Protein AF-A0AAT9HIN6-F1 (afdb_monomer_lite)

Structure (mmCIF, N/CA/C/O backbone):
data_AF-A0AAT9HIN6-F1
#
_entry.id   AF-A0AAT9HIN6-F1
#
loop_
_atom_site.group_PDB
_atom_site.id
_atom_site.type_symbol
_atom_site.label_atom_id
_atom_site.label_alt_id
_atom_site.label_comp_id
_atom_site.label_asym_id
_atom_site.label_entity_id
_atom_site.label_seq_id
_atom_site.pdbx_PDB_ins_code
_atom_site.Cartn_x
_atom_site.Cartn_y
_atom_site.Cartn_z
_atom_site.occupancy
_atom_site.B_iso_or_equiv
_atom_site.auth_seq_id
_atom_site.auth_comp_id
_atom_site.auth_asym_id
_atom_site.auth_atom_id
_atom_site.pdbx_PDB_model_num
ATOM 1 N N . MET A 1 1 ? -0.647 14.290 14.609 1.00 39.94 1 MET A N 1
ATOM 2 C CA . MET A 1 1 ? -0.179 14.393 13.209 1.00 39.94 1 MET A CA 1
ATOM 3 C C . MET A 1 1 ? 1.264 14.891 13.120 1.00 39.94 1 MET A C 1
ATOM 5 O O . MET A 1 1 ? 2.097 14.108 12.691 1.00 39.94 1 MET A O 1
ATOM 9 N N . ALA A 1 2 ? 1.621 16.067 13.658 1.00 39.78 2 ALA A N 1
ATOM 10 C CA . ALA A 1 2 ? 2.977 16.646 13.535 1.00 39.78 2 ALA A CA 1
ATOM 11 C C . ALA A 1 2 ? 4.168 15.772 14.018 1.00 39.78 2 ALA A C 1
ATOM 13 O O . ALA A 1 2 ? 5.278 15.882 13.498 1.00 39.78 2 ALA A O 1
ATOM 14 N N . ALA A 1 3 ? 3.972 14.874 14.994 1.00 54.50 3 ALA A N 1
ATOM 15 C CA . ALA A 1 3 ? 5.036 13.994 15.502 1.00 54.50 3 ALA A CA 1
ATOM 16 C C . ALA A 1 3 ? 5.429 12.856 14.531 1.00 54.50 3 ALA A C 1
ATOM 18 O O . ALA A 1 3 ? 6.519 12.297 14.633 1.00 54.50 3 ALA A O 1
ATOM 19 N N . GLN A 1 4 ? 4.544 12.489 13.600 1.00 58.56 4 GLN A N 1
ATOM 20 C CA . GLN A 1 4 ? 4.755 11.367 12.681 1.00 58.56 4 GLN A CA 1
ATOM 21 C C . GLN A 1 4 ? 5.474 11.819 11.412 1.00 58.56 4 GLN A C 1
ATOM 23 O O . GLN A 1 4 ? 6.484 11.229 11.037 1.00 58.56 4 GLN A O 1
ATOM 28 N N . GLU A 1 5 ? 5.026 12.938 10.845 1.00 58.66 5 GLU A N 1
ATOM 29 C CA . GLU A 1 5 ? 5.680 13.621 9.724 1.00 58.66 5 GLU A CA 1
ATOM 30 C C . GLU A 1 5 ? 7.125 13.996 10.086 1.00 58.66 5 GLU A C 1
ATOM 32 O O . GLU A 1 5 ? 8.065 13.693 9.351 1.00 58.66 5 GLU A O 1
ATOM 37 N N . SER A 1 6 ? 7.341 14.547 11.286 1.00 54.19 6 SER A N 1
ATOM 38 C CA . SER A 1 6 ? 8.688 14.848 11.790 1.00 54.19 6 SER A CA 1
ATOM 39 C C . SER A 1 6 ? 9.556 13.597 11.971 1.00 54.19 6 SER A C 1
ATOM 41 O O . SER A 1 6 ? 10.747 13.632 11.657 1.00 54.19 6 SER A O 1
ATOM 43 N N . ARG A 1 7 ? 8.991 12.460 12.404 1.00 61.25 7 ARG A N 1
ATOM 44 C CA . ARG A 1 7 ? 9.734 11.189 12.481 1.00 61.25 7 ARG A CA 1
ATOM 45 C C . ARG A 1 7 ? 10.119 10.674 11.095 1.00 61.25 7 ARG A C 1
ATOM 47 O O . ARG A 1 7 ? 11.231 10.167 10.938 1.00 61.25 7 ARG A O 1
ATOM 54 N N . TRP A 1 8 ? 9.252 10.829 10.098 1.00 64.94 8 TRP A N 1
ATOM 55 C CA . TRP A 1 8 ? 9.515 10.416 8.719 1.00 64.94 8 TRP A CA 1
ATOM 56 C C . TRP A 1 8 ? 10.699 11.177 8.107 1.00 64.94 8 TRP A C 1
ATOM 58 O O . TRP A 1 8 ? 11.627 10.546 7.593 1.00 64.94 8 TRP A O 1
ATOM 68 N N . PHE A 1 9 ? 10.754 12.504 8.285 1.00 61.59 9 PHE A N 1
ATOM 69 C CA . PHE A 1 9 ? 11.900 13.321 7.860 1.00 61.59 9 PHE A CA 1
ATOM 70 C C . PHE A 1 9 ? 13.203 12.957 8.585 1.00 61.59 9 PHE A C 1
ATOM 72 O O . PHE A 1 9 ? 14.288 13.049 8.009 1.00 61.59 9 PHE A O 1
ATOM 79 N N . LEU A 1 10 ? 13.125 12.532 9.850 1.00 56.47 10 LEU A N 1
ATOM 80 C CA . LEU A 1 10 ? 14.297 12.219 10.673 1.00 56.47 10 LEU A CA 1
ATOM 81 C C . LEU A 1 10 ? 14.855 10.805 10.458 1.00 56.47 10 LEU A C 1
ATOM 83 O O . LEU A 1 10 ? 16.069 10.615 10.552 1.00 56.47 10 LEU A O 1
ATOM 87 N N . THR A 1 11 ? 14.002 9.825 10.164 1.00 56.09 11 THR A N 1
ATOM 88 C CA . THR A 1 11 ? 14.374 8.395 10.154 1.00 56.09 11 THR A CA 1
ATOM 89 C C . THR A 1 11 ? 14.545 7.805 8.761 1.00 56.09 11 THR A C 1
ATOM 91 O O . THR A 1 11 ? 15.092 6.712 8.624 1.00 56.09 11 THR A O 1
ATOM 94 N N . THR A 1 12 ? 14.121 8.514 7.714 1.00 60.28 12 THR A N 1
ATOM 95 C CA . THR A 1 12 ? 14.190 7.972 6.360 1.00 60.28 12 THR A CA 1
ATOM 96 C C . THR A 1 12 ? 15.557 8.208 5.726 1.00 60.28 12 THR A C 1
ATOM 98 O O . THR A 1 12 ? 15.880 9.309 5.289 1.00 60.28 12 THR A O 1
ATOM 101 N N . THR A 1 13 ? 16.352 7.139 5.647 1.00 57.59 13 THR A N 1
ATOM 102 C CA . THR A 1 13 ? 17.674 7.089 4.993 1.00 57.59 13 THR A CA 1
ATOM 103 C C . THR A 1 13 ? 17.632 7.507 3.523 1.00 57.59 13 THR A C 1
ATOM 105 O O . THR A 1 13 ? 18.603 8.049 3.012 1.00 57.59 13 THR A O 1
ATOM 108 N N . PHE A 1 14 ? 16.489 7.357 2.849 1.00 55.75 14 PHE A N 1
ATOM 109 C CA . PHE A 1 14 ? 16.299 7.814 1.470 1.00 55.75 14 PHE A CA 1
ATOM 110 C C . PHE A 1 14 ? 16.545 9.328 1.310 1.00 55.75 14 PHE A C 1
ATOM 112 O O . PHE A 1 14 ? 17.182 9.755 0.349 1.00 55.75 14 PHE A O 1
ATOM 119 N N . LEU A 1 15 ? 16.150 10.136 2.301 1.00 57.75 15 LEU A N 1
ATOM 120 C CA . LEU A 1 15 ? 16.365 11.587 2.290 1.00 57.75 15 LEU A CA 1
ATOM 121 C C . LEU A 1 15 ? 17.838 11.978 2.492 1.00 57.75 15 LEU A C 1
ATOM 123 O O . LEU A 1 15 ? 18.213 13.103 2.181 1.00 57.75 15 LEU A O 1
ATOM 127 N N . GLN A 1 16 ? 18.695 11.063 2.967 1.00 57.44 16 GLN A N 1
ATOM 128 C CA . GLN A 1 16 ? 20.139 11.315 3.050 1.00 57.44 16 GLN A CA 1
ATOM 129 C C . GLN A 1 16 ? 20.785 11.389 1.664 1.00 57.44 16 GLN A C 1
ATOM 131 O O . GLN A 1 16 ? 21.785 12.077 1.516 1.00 57.44 16 GLN A O 1
ATOM 136 N N . SER A 1 17 ? 20.206 10.735 0.650 1.00 54.12 17 SER A N 1
ATOM 137 C CA . SER A 1 17 ? 20.715 10.812 -0.726 1.00 54.12 17 SER A CA 1
ATOM 138 C C . SER A 1 17 ? 20.446 12.162 -1.405 1.00 54.12 17 SER A C 1
ATOM 140 O O . SER A 1 17 ? 21.157 12.521 -2.336 1.00 54.12 17 SER A O 1
ATOM 142 N N . ALA A 1 18 ? 19.473 12.931 -0.902 1.00 53.81 18 ALA A N 1
ATOM 143 C CA . ALA A 1 18 ? 19.213 14.312 -1.316 1.00 53.81 18 ALA A CA 1
ATOM 144 C C . ALA A 1 18 ? 20.017 15.346 -0.510 1.00 53.81 18 ALA A C 1
ATOM 146 O O . ALA A 1 18 ? 20.126 16.501 -0.916 1.00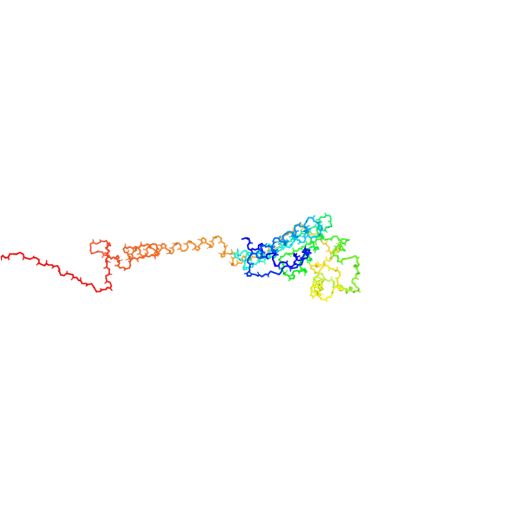 53.81 18 ALA A O 1
ATOM 147 N N . ALA A 1 19 ? 20.578 14.949 0.638 1.00 52.88 19 ALA A N 1
ATOM 148 C CA . ALA A 1 19 ? 21.291 15.853 1.527 1.00 52.88 19 ALA A CA 1
ATOM 149 C C . ALA A 1 19 ? 22.664 16.208 0.938 1.00 52.88 19 ALA A C 1
ATOM 151 O O . ALA A 1 19 ? 23.612 15.426 0.997 1.00 52.88 19 ALA A O 1
ATOM 152 N N . ARG A 1 20 ? 22.785 17.420 0.389 1.00 54.72 20 ARG A N 1
ATOM 153 C CA . ARG A 1 20 ? 24.045 17.957 -0.161 1.00 54.72 20 ARG A CA 1
ATOM 154 C C . ARG A 1 20 ? 25.051 18.372 0.912 1.00 54.72 20 ARG A C 1
ATOM 156 O O . ARG A 1 20 ? 26.210 18.623 0.596 1.00 54.72 20 ARG A O 1
ATOM 163 N N . ARG A 1 21 ? 24.626 18.485 2.176 1.00 48.88 21 ARG A N 1
ATOM 164 C CA . ARG A 1 21 ? 25.479 18.886 3.307 1.00 48.88 21 ARG A CA 1
ATOM 165 C C . ARG A 1 21 ? 25.539 17.789 4.367 1.00 48.88 21 ARG A C 1
ATOM 167 O O . ARG A 1 21 ? 24.533 17.157 4.674 1.00 48.88 21 ARG A O 1
ATOM 174 N N . GLN A 1 22 ? 26.744 17.596 4.913 1.00 46.66 22 GLN A N 1
ATOM 175 C CA . GLN A 1 22 ? 27.127 16.579 5.900 1.00 46.66 22 GLN A CA 1
ATOM 176 C C . GLN A 1 22 ? 26.020 16.255 6.919 1.00 46.66 22 GLN A C 1
ATOM 178 O O . GLN A 1 22 ? 25.416 17.144 7.524 1.00 46.66 22 GLN A O 1
ATOM 183 N N . SER A 1 23 ? 25.825 14.957 7.160 1.00 43.38 23 SER A N 1
ATOM 18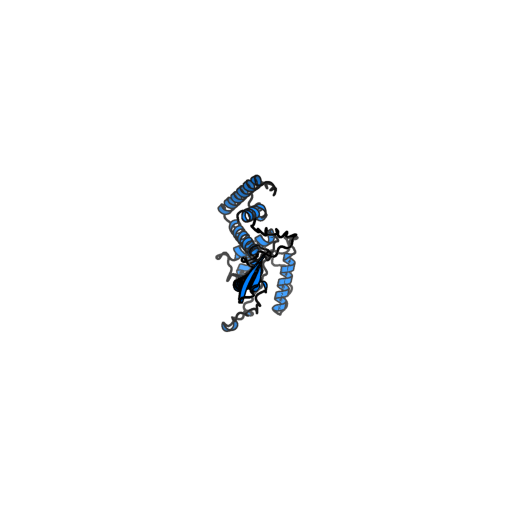4 C CA . SER A 1 23 ? 24.870 14.384 8.109 1.00 43.38 23 SER A CA 1
ATOM 185 C C . SER A 1 23 ? 24.908 15.077 9.477 1.00 43.38 23 SER A C 1
ATOM 187 O O . SER A 1 23 ? 25.826 14.871 10.273 1.00 43.38 23 SER A O 1
ATOM 189 N N . THR A 1 24 ? 23.885 15.868 9.796 1.00 48.34 24 THR A N 1
ATOM 190 C CA . THR A 1 24 ? 23.701 16.384 11.156 1.00 48.34 24 THR A CA 1
ATOM 191 C C . THR A 1 24 ? 23.207 15.246 12.046 1.00 48.34 24 THR A C 1
ATOM 193 O O . THR A 1 24 ? 22.161 14.643 11.793 1.00 48.34 24 THR A O 1
ATOM 196 N N . SER A 1 25 ? 23.979 14.920 13.084 1.00 47.31 25 SER A N 1
ATOM 197 C CA . SER A 1 25 ? 23.637 13.875 14.048 1.00 47.31 25 SER A CA 1
ATOM 198 C C . SER A 1 25 ? 22.388 14.268 14.844 1.00 47.31 25 SER A C 1
ATOM 200 O O . SER A 1 25 ? 22.336 15.290 15.533 1.00 47.31 25 SER A O 1
ATOM 202 N N . VAL A 1 26 ? 21.343 13.450 14.733 1.00 48.19 26 VAL A N 1
ATOM 203 C CA . VAL A 1 26 ? 20.069 13.655 15.429 1.00 48.19 26 VAL A CA 1
ATOM 204 C C . VAL A 1 26 ? 20.130 12.908 16.760 1.00 48.19 26 VAL A C 1
ATOM 206 O O . VAL A 1 26 ? 20.299 11.693 16.788 1.00 48.19 26 VAL A O 1
ATOM 209 N N . ARG A 1 27 ? 19.975 13.622 17.881 1.00 49.19 27 ARG A N 1
ATOM 210 C CA . ARG A 1 27 ? 19.748 13.016 19.203 1.00 49.19 27 ARG A CA 1
ATOM 211 C C . ARG A 1 27 ? 18.269 13.154 19.564 1.00 49.19 27 ARG A C 1
ATOM 213 O O . ARG A 1 27 ? 17.787 14.272 19.726 1.00 49.19 27 ARG A O 1
ATOM 220 N N . LEU A 1 28 ? 17.591 12.017 19.741 1.00 48.28 28 LEU A N 1
ATOM 221 C CA . LEU A 1 28 ? 16.158 11.884 20.072 1.00 48.28 28 LEU A CA 1
ATOM 222 C C . LEU A 1 28 ? 15.716 12.654 21.335 1.00 48.28 28 LEU A C 1
ATOM 224 O O . LEU A 1 28 ? 14.537 12.937 21.495 1.00 48.28 28 LEU A O 1
ATOM 228 N N . LEU A 1 29 ? 16.654 13.030 22.210 1.00 53.12 29 LEU A N 1
ATOM 229 C CA . LEU A 1 29 ? 16.386 13.638 23.520 1.00 53.12 29 LEU A CA 1
ATOM 230 C C . LEU A 1 29 ? 16.557 15.173 23.563 1.00 53.12 29 LEU A C 1
ATOM 232 O O . LEU A 1 29 ? 16.562 15.752 24.646 1.00 53.12 29 LEU A O 1
ATOM 236 N N . ARG A 1 30 ? 16.735 15.866 22.423 1.00 50.66 30 ARG A N 1
ATOM 237 C CA . ARG A 1 30 ? 16.826 17.345 22.381 1.00 50.66 30 ARG A CA 1
ATOM 238 C C . ARG A 1 30 ? 15.911 17.960 21.302 1.00 50.66 30 ARG A C 1
ATOM 240 O O . ARG A 1 30 ? 16.315 18.025 20.138 1.00 50.66 30 ARG A O 1
ATOM 247 N N . PRO A 1 31 ? 14.727 18.492 21.667 1.00 50.03 31 PRO A N 1
ATOM 248 C CA . PRO A 1 31 ? 13.680 18.871 20.709 1.00 50.03 31 PRO A CA 1
ATOM 249 C C . PRO A 1 31 ? 14.056 20.048 19.791 1.00 50.03 31 PRO A C 1
ATOM 251 O O . PRO A 1 31 ? 13.760 20.017 18.601 1.00 50.03 31 PRO A O 1
ATOM 254 N N . VAL A 1 32 ? 14.797 21.053 20.266 1.00 50.28 32 VAL A N 1
ATOM 255 C CA . VAL A 1 32 ? 15.138 22.240 19.447 1.00 50.28 32 VAL A CA 1
ATOM 256 C C . VAL A 1 32 ? 16.157 21.924 18.339 1.00 50.28 32 VAL A C 1
ATOM 258 O O . VAL A 1 32 ? 16.083 22.469 17.238 1.00 50.28 32 VAL A O 1
ATOM 261 N N . ARG A 1 33 ? 17.090 20.990 18.584 1.00 52.06 33 ARG A N 1
ATOM 262 C CA . ARG A 1 33 ? 18.032 20.521 17.548 1.00 52.06 33 ARG A CA 1
ATOM 263 C C . ARG A 1 33 ? 17.350 19.627 16.509 1.00 52.06 33 ARG A C 1
ATOM 265 O O . ARG A 1 33 ? 17.797 19.599 15.368 1.00 52.06 33 ARG A O 1
ATOM 272 N N . SER A 1 34 ? 16.254 18.958 16.877 1.00 58.28 34 SER A N 1
ATOM 273 C CA . SER A 1 34 ? 15.466 18.150 15.941 1.00 58.28 34 SER A CA 1
ATOM 274 C C . SER A 1 34 ? 14.731 19.005 14.899 1.00 58.28 34 SER A C 1
ATOM 276 O O . SER A 1 34 ? 14.756 18.655 13.727 1.00 58.28 34 SER A O 1
ATOM 278 N N . TRP A 1 35 ? 14.205 20.182 15.269 1.00 63.72 35 TRP A N 1
ATOM 279 C CA . TRP A 1 35 ? 13.518 21.087 14.332 1.00 63.72 35 TRP A CA 1
ATOM 280 C C . TRP A 1 35 ? 14.436 21.683 13.263 1.00 63.72 35 TRP A C 1
ATOM 282 O O . TRP A 1 35 ? 14.073 21.694 12.092 1.00 63.72 35 TRP A O 1
ATOM 292 N N . ARG A 1 36 ? 15.649 22.125 13.627 1.00 66.75 36 ARG A N 1
ATOM 293 C CA . ARG A 1 36 ? 16.630 22.618 12.638 1.00 66.75 36 ARG A CA 1
ATOM 294 C C . ARG A 1 36 ? 17.077 21.517 11.676 1.00 66.75 36 ARG A C 1
ATOM 296 O O . ARG A 1 36 ? 17.250 21.784 10.494 1.00 66.75 36 ARG A O 1
ATOM 303 N N . ALA A 1 37 ? 17.224 20.286 12.171 1.00 65.44 37 ALA A N 1
ATOM 304 C CA . ALA A 1 37 ? 17.537 19.132 11.333 1.00 65.44 37 ALA A CA 1
ATOM 305 C C . ALA A 1 37 ? 16.375 18.771 10.387 1.00 65.44 37 ALA A C 1
ATOM 307 O O . ALA A 1 37 ? 16.620 18.452 9.229 1.00 65.44 37 ALA A O 1
ATOM 308 N N . ILE A 1 38 ? 15.122 18.863 10.851 1.00 66.50 38 ILE A N 1
ATOM 309 C CA . ILE A 1 38 ? 13.931 18.670 10.008 1.00 66.50 38 ILE A CA 1
ATOM 310 C C . ILE A 1 38 ? 13.856 19.755 8.931 1.00 66.50 38 ILE A C 1
ATOM 312 O O . ILE A 1 38 ? 13.703 19.426 7.762 1.00 66.50 38 ILE A O 1
ATOM 316 N N . ALA A 1 39 ? 14.017 21.029 9.298 1.00 69.25 39 ALA A N 1
ATOM 317 C CA . ALA A 1 39 ? 13.948 22.146 8.358 1.00 69.25 39 ALA A CA 1
ATOM 318 C C . ALA A 1 39 ? 15.054 22.085 7.291 1.00 69.25 39 ALA A C 1
ATOM 320 O O . ALA A 1 39 ? 14.772 22.287 6.115 1.00 69.25 39 ALA A O 1
ATOM 321 N N . ALA A 1 40 ? 16.289 21.744 7.679 1.00 69.19 40 ALA A N 1
ATOM 322 C CA . ALA A 1 40 ? 17.389 21.558 6.732 1.00 69.19 40 ALA A CA 1
ATOM 323 C C . ALA A 1 40 ? 17.100 20.421 5.738 1.00 69.19 40 ALA A C 1
ATOM 325 O O . ALA A 1 40 ? 17.278 20.593 4.538 1.00 69.19 40 ALA A O 1
ATOM 326 N N . ARG A 1 41 ? 16.572 19.287 6.220 1.00 68.94 41 ARG A N 1
ATOM 327 C CA . ARG A 1 41 ? 16.179 18.171 5.347 1.00 68.94 41 ARG A CA 1
ATOM 328 C C . ARG A 1 41 ? 15.007 18.523 4.438 1.00 68.94 41 ARG A C 1
ATOM 330 O O . ARG A 1 41 ? 15.016 18.140 3.277 1.00 68.94 41 ARG A O 1
ATOM 337 N N . ALA A 1 42 ? 14.011 19.246 4.945 1.00 71.94 42 ALA A N 1
ATOM 338 C CA . ALA A 1 42 ? 12.886 19.709 4.139 1.00 71.94 42 ALA A CA 1
ATOM 339 C C . ALA A 1 42 ? 13.351 20.660 3.023 1.00 71.94 42 ALA A C 1
ATOM 341 O O . ALA A 1 42 ? 12.870 20.559 1.898 1.00 71.94 42 ALA A O 1
ATOM 342 N N . TYR A 1 43 ? 14.327 21.525 3.315 1.00 72.06 43 TYR A N 1
ATOM 343 C CA . TYR A 1 43 ? 14.937 22.408 2.325 1.00 72.06 43 TYR A CA 1
ATOM 344 C C . TYR A 1 43 ? 15.696 21.627 1.240 1.00 72.06 43 TYR A C 1
ATOM 346 O O . TYR A 1 43 ? 15.436 21.837 0.057 1.00 72.06 43 TYR A O 1
ATOM 354 N N . ASP A 1 44 ? 16.557 20.676 1.619 1.00 71.69 44 ASP A N 1
ATOM 355 C CA . ASP A 1 44 ? 17.297 19.835 0.661 1.00 71.69 44 ASP A CA 1
ATOM 356 C C . ASP A 1 44 ? 16.347 19.040 -0.251 1.00 71.69 44 ASP A C 1
ATOM 358 O O . ASP A 1 44 ? 16.560 18.946 -1.459 1.00 71.69 44 ASP A O 1
ATOM 362 N N . VAL A 1 45 ? 15.249 18.523 0.312 1.00 73.81 45 VAL A N 1
ATOM 363 C CA . VAL A 1 45 ? 14.187 17.863 -0.457 1.00 73.81 45 VAL A CA 1
ATOM 364 C C . VAL A 1 45 ? 13.523 18.832 -1.427 1.00 73.81 45 VAL A C 1
ATOM 366 O O . VAL A 1 45 ? 13.306 18.468 -2.578 1.00 73.81 45 VAL A O 1
ATOM 369 N N . SER A 1 46 ? 13.216 20.057 -0.994 1.00 71.50 46 SER A N 1
ATOM 370 C CA . SER A 1 46 ? 12.583 21.056 -1.860 1.00 71.50 46 SER A CA 1
ATOM 371 C C . SER A 1 46 ? 13.481 21.474 -3.028 1.00 71.50 46 SER A C 1
ATOM 373 O O . SER A 1 46 ? 12.995 21.595 -4.151 1.00 71.50 46 SER A O 1
ATOM 375 N N . GLU A 1 47 ? 14.793 21.598 -2.806 1.00 73.31 47 GLU A N 1
ATOM 376 C CA . GLU A 1 47 ? 15.756 21.889 -3.872 1.00 73.31 47 GLU A CA 1
ATOM 377 C C . GLU A 1 47 ? 15.883 20.712 -4.844 1.00 73.31 47 GLU A C 1
ATOM 379 O O . GLU A 1 47 ? 15.810 20.907 -6.054 1.00 73.31 47 GLU A O 1
ATOM 384 N N . ALA A 1 48 ? 15.966 19.480 -4.339 1.00 70.06 48 ALA A N 1
ATOM 385 C CA . ALA A 1 48 ? 15.984 18.291 -5.189 1.00 70.06 48 ALA A CA 1
ATOM 386 C C . ALA A 1 48 ? 14.664 18.103 -5.968 1.00 70.06 48 ALA A C 1
ATOM 388 O O . ALA A 1 48 ? 14.667 17.614 -7.096 1.00 70.06 48 ALA A O 1
ATOM 389 N N . MET A 1 49 ? 13.526 18.531 -5.409 1.00 72.62 49 MET A N 1
ATOM 390 C CA . MET A 1 49 ? 12.255 18.580 -6.1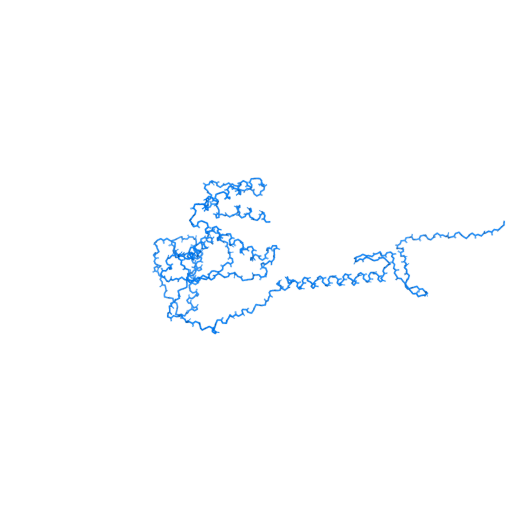38 1.00 72.62 49 MET A CA 1
ATOM 391 C C . MET A 1 49 ? 12.257 19.640 -7.243 1.00 72.62 49 MET A C 1
ATOM 393 O O . MET A 1 49 ? 11.694 19.396 -8.309 1.00 72.62 49 MET A O 1
ATOM 397 N N . ARG A 1 50 ? 12.894 20.794 -7.005 1.00 72.12 50 ARG A N 1
ATOM 398 C CA . ARG A 1 50 ? 13.023 21.889 -7.978 1.00 72.12 50 ARG A CA 1
ATOM 399 C C . ARG A 1 50 ? 13.920 21.514 -9.158 1.00 72.12 50 ARG A C 1
ATOM 401 O O . ARG A 1 50 ? 13.660 21.946 -10.276 1.00 72.12 50 ARG A O 1
ATOM 408 N N . GLU A 1 51 ? 14.954 20.717 -8.916 1.00 75.81 51 GLU A N 1
ATOM 409 C CA . GLU A 1 51 ? 15.876 20.228 -9.951 1.00 75.81 51 GLU A CA 1
ATOM 410 C C . GLU A 1 51 ? 15.254 19.167 -10.869 1.00 75.81 51 GLU A C 1
ATOM 412 O O . GLU A 1 51 ? 15.698 18.997 -12.005 1.00 75.81 51 GLU A O 1
ATOM 417 N N . GLY A 1 52 ? 14.190 18.497 -10.416 1.00 67.19 52 GLY A N 1
ATOM 418 C CA . GLY A 1 52 ? 13.460 17.512 -11.208 1.00 67.19 52 GLY A CA 1
ATOM 419 C C . GLY A 1 52 ? 14.198 16.175 -11.359 1.00 67.19 52 GLY A C 1
ATOM 420 O O . GLY A 1 52 ? 15.007 15.781 -10.521 1.00 67.19 52 GLY A O 1
ATOM 421 N N . GLY A 1 53 ? 13.872 15.423 -12.413 1.00 77.25 53 GLY A N 1
ATOM 422 C CA . GLY A 1 53 ? 14.427 14.087 -12.666 1.00 77.25 53 GLY A CA 1
ATOM 423 C C . GLY A 1 53 ? 13.651 12.955 -11.980 1.00 77.25 53 GLY A C 1
ATOM 424 O O . GLY A 1 53 ? 12.439 13.040 -11.797 1.00 77.25 53 GLY A O 1
ATOM 425 N N . GLU A 1 54 ? 14.339 11.869 -11.616 1.00 75.38 54 GLU A N 1
ATOM 426 C CA . GLU A 1 54 ? 13.710 10.675 -11.015 1.00 75.38 54 GLU A CA 1
ATOM 427 C C . GLU A 1 54 ? 13.408 10.833 -9.513 1.00 75.38 54 GLU A C 1
ATOM 429 O O . GLU A 1 54 ? 12.582 10.108 -8.952 1.00 75.38 54 GLU A O 1
ATOM 434 N N . PHE A 1 55 ? 14.057 11.793 -8.849 1.00 77.19 55 PHE A N 1
ATOM 435 C CA . PHE A 1 55 ? 13.959 11.985 -7.403 1.00 77.19 55 PHE A CA 1
ATOM 436 C C . PHE A 1 55 ? 12.539 12.338 -6.910 1.00 77.19 55 PHE A C 1
ATOM 438 O O . PHE A 1 55 ? 12.080 11.689 -5.963 1.00 77.19 55 PHE A O 1
ATOM 445 N N . PRO A 1 56 ? 11.789 13.274 -7.537 1.00 83.12 56 PRO A N 1
ATOM 446 C CA . PRO A 1 56 ? 10.411 13.569 -7.135 1.00 83.12 56 PRO A CA 1
ATOM 447 C C . PRO A 1 56 ? 9.500 12.338 -7.179 1.00 83.12 56 PRO A C 1
ATOM 449 O O . PRO A 1 56 ? 8.719 12.111 -6.256 1.00 83.12 56 PRO A O 1
ATOM 452 N N . LEU A 1 57 ? 9.626 11.506 -8.219 1.00 84.00 57 LEU A N 1
ATOM 453 C CA . LEU A 1 57 ? 8.824 10.290 -8.356 1.00 84.00 57 LEU A CA 1
ATOM 454 C C . LEU A 1 57 ? 9.133 9.292 -7.237 1.00 84.00 57 LEU A C 1
ATOM 456 O O . LEU A 1 57 ? 8.215 8.759 -6.614 1.00 84.00 57 LEU A O 1
ATOM 460 N N . GLN A 1 58 ? 10.414 9.072 -6.940 1.00 85.44 58 GLN A N 1
ATOM 461 C CA . GLN A 1 58 ? 10.818 8.188 -5.848 1.00 85.44 58 GLN A CA 1
ATOM 462 C C . GLN A 1 58 ? 10.325 8.704 -4.485 1.00 85.44 58 GLN A C 1
ATOM 464 O O . GLN A 1 58 ? 9.905 7.906 -3.645 1.00 85.44 58 GLN A O 1
ATOM 469 N N . LEU A 1 59 ? 10.299 10.026 -4.277 1.00 84.25 59 LEU A N 1
ATOM 470 C CA . LEU A 1 59 ? 9.750 10.644 -3.069 1.00 84.25 59 LEU A CA 1
ATOM 471 C C . LEU A 1 59 ? 8.237 10.409 -2.936 1.00 84.25 59 LEU A C 1
ATOM 473 O O . LEU A 1 59 ? 7.775 10.023 -1.861 1.00 84.25 59 LEU A O 1
ATOM 477 N N . TYR A 1 60 ? 7.470 10.582 -4.018 1.00 85.69 60 TYR A N 1
ATOM 478 C CA . TYR A 1 60 ? 6.030 10.298 -4.017 1.00 85.69 60 TYR A CA 1
ATOM 479 C C . TYR A 1 60 ? 5.733 8.821 -3.751 1.00 85.69 60 TYR A C 1
ATOM 481 O O . TYR A 1 60 ? 4.852 8.503 -2.954 1.00 85.69 60 TYR A O 1
ATOM 489 N N . VAL A 1 61 ? 6.493 7.911 -4.366 1.00 89.19 61 VAL A N 1
ATOM 490 C CA . VAL A 1 61 ? 6.373 6.465 -4.125 1.00 89.19 61 VAL A CA 1
ATOM 491 C C . VAL A 1 61 ? 6.681 6.124 -2.668 1.00 89.19 61 VAL A C 1
ATOM 493 O O . VAL A 1 61 ? 5.960 5.346 -2.042 1.00 89.19 61 VAL A O 1
ATOM 496 N N . LEU A 1 62 ? 7.723 6.727 -2.097 1.00 86.69 62 LEU A N 1
ATOM 497 C CA . LEU A 1 62 ? 8.076 6.532 -0.697 1.00 86.69 62 LEU A CA 1
ATOM 498 C C . LEU A 1 62 ? 6.965 7.014 0.248 1.00 86.69 62 LEU A C 1
ATOM 500 O O . LEU A 1 62 ? 6.638 6.298 1.197 1.00 86.69 62 LEU A O 1
ATOM 504 N N . ALA A 1 63 ? 6.394 8.193 -0.007 1.00 85.38 63 ALA A N 1
ATOM 505 C CA . ALA A 1 63 ? 5.280 8.731 0.771 1.00 85.38 63 ALA A CA 1
ATOM 506 C C . ALA A 1 63 ? 4.046 7.817 0.680 1.00 85.38 63 ALA A C 1
ATOM 508 O O . ALA A 1 63 ? 3.501 7.415 1.707 1.00 85.38 63 ALA A O 1
ATOM 509 N N . LEU A 1 64 ? 3.687 7.378 -0.534 1.00 87.44 64 LEU A N 1
ATOM 510 C CA . LEU A 1 64 ? 2.614 6.407 -0.761 1.00 87.44 64 LEU A CA 1
ATOM 511 C C . LEU A 1 64 ? 2.835 5.118 0.041 1.00 87.44 64 LEU A C 1
ATOM 513 O O . LEU A 1 64 ? 1.905 4.592 0.650 1.00 87.44 64 LEU A O 1
ATOM 517 N N . PHE A 1 65 ? 4.054 4.581 0.045 1.00 87.62 65 PHE A N 1
ATOM 518 C CA . PHE A 1 65 ? 4.356 3.359 0.786 1.00 87.62 65 PHE A CA 1
ATOM 519 C C . PHE A 1 65 ? 4.264 3.538 2.293 1.00 87.62 65 PHE A C 1
ATOM 521 O O . PHE A 1 65 ? 3.826 2.608 2.969 1.00 87.62 65 PHE A O 1
ATOM 528 N N . GLU A 1 66 ? 4.629 4.702 2.822 1.00 83.94 66 GLU A N 1
ATOM 529 C CA . GLU A 1 66 ? 4.441 4.988 4.242 1.00 83.94 66 GLU A CA 1
ATOM 530 C C . GLU A 1 66 ? 2.955 5.008 4.611 1.00 83.94 66 GLU A C 1
ATOM 532 O O . GLU A 1 66 ? 2.537 4.279 5.513 1.00 83.94 66 GLU A O 1
ATOM 537 N N . ASP A 1 67 ? 2.139 5.715 3.828 1.00 81.88 67 ASP A N 1
ATOM 538 C CA . ASP A 1 67 ? 0.689 5.762 4.026 1.00 81.88 67 ASP A CA 1
ATOM 539 C C . ASP A 1 67 ? 0.055 4.367 3.936 1.00 81.88 67 ASP A C 1
ATOM 541 O O . ASP A 1 67 ? -0.846 4.010 4.706 1.00 81.88 67 ASP A O 1
ATOM 545 N N . LEU A 1 68 ? 0.515 3.539 2.997 1.00 83.75 68 LEU A N 1
ATOM 546 C CA . LEU A 1 68 ? 0.040 2.167 2.852 1.00 83.75 68 LEU A CA 1
ATOM 547 C C . LEU A 1 68 ? 0.453 1.286 4.035 1.00 83.75 68 LEU A C 1
ATOM 549 O O . LEU A 1 68 ? -0.373 0.504 4.517 1.00 83.75 68 LEU A O 1
ATOM 553 N N . ARG A 1 69 ? 1.690 1.409 4.530 1.00 81.62 69 ARG A N 1
ATOM 554 C CA . ARG A 1 69 ? 2.149 0.682 5.723 1.00 81.62 69 ARG A CA 1
ATOM 555 C C . ARG A 1 69 ? 1.320 1.065 6.935 1.00 81.62 69 ARG A C 1
ATOM 557 O O . ARG A 1 69 ? 0.830 0.170 7.620 1.00 81.62 69 ARG A O 1
ATOM 564 N N . ASP A 1 70 ? 1.100 2.352 7.167 1.00 78.31 70 ASP A N 1
ATOM 565 C CA . ASP A 1 70 ? 0.312 2.825 8.304 1.00 78.31 70 ASP A CA 1
ATOM 566 C C . ASP A 1 70 ? -1.136 2.327 8.245 1.00 78.31 70 ASP A C 1
ATOM 568 O O . ASP A 1 70 ? -1.687 1.855 9.246 1.00 78.31 70 ASP A O 1
ATOM 572 N N . ASN A 1 71 ? -1.724 2.312 7.048 1.00 76.31 71 ASN A N 1
ATOM 573 C CA . ASN A 1 71 ? -3.063 1.774 6.828 1.00 76.31 71 ASN A CA 1
ATOM 574 C C . ASN A 1 71 ? -3.161 0.244 6.991 1.00 76.31 71 ASN A C 1
ATOM 576 O O . ASN A 1 71 ? -4.233 -0.262 7.341 1.00 76.31 71 ASN A O 1
ATOM 580 N N . HIS A 1 72 ? -2.085 -0.505 6.725 1.00 76.00 72 HIS A N 1
ATOM 581 C CA . HIS A 1 72 ? -2.043 -1.970 6.856 1.00 76.00 72 HIS A CA 1
ATOM 582 C C . HIS A 1 72 ? -1.419 -2.474 8.158 1.00 76.00 72 HIS A C 1
ATOM 584 O O . HIS A 1 72 ? -1.495 -3.671 8.458 1.00 76.00 72 HIS A O 1
ATOM 590 N N . ARG A 1 73 ? -0.847 -1.589 8.974 1.00 75.94 73 ARG A N 1
ATOM 591 C CA . ARG A 1 73 ? -0.278 -1.947 10.268 1.00 75.94 73 ARG A CA 1
ATOM 592 C C . ARG A 1 73 ? -1.397 -2.374 11.213 1.00 75.94 73 ARG A C 1
ATOM 594 O O . ARG A 1 73 ? -2.232 -1.573 11.620 1.00 75.94 73 ARG A O 1
ATOM 601 N N . ARG A 1 74 ? -1.403 -3.657 11.592 1.00 66.31 74 ARG A N 1
ATOM 602 C CA . ARG A 1 74 ? -2.425 -4.230 12.491 1.00 66.31 74 ARG A CA 1
ATOM 603 C C . ARG A 1 74 ? -2.486 -3.507 13.837 1.00 66.31 74 ARG A C 1
ATOM 605 O O . ARG A 1 74 ? -3.569 -3.268 14.339 1.00 66.31 74 ARG A O 1
ATOM 612 N N . ALA A 1 75 ? -1.333 -3.124 14.380 1.00 63.19 75 ALA A N 1
ATOM 613 C CA . ALA A 1 75 ? -1.211 -2.451 15.672 1.00 63.19 75 ALA A CA 1
ATOM 614 C C . ALA A 1 75 ? -1.183 -0.910 15.573 1.00 63.19 75 ALA A C 1
ATOM 616 O O . ALA A 1 75 ? -0.611 -0.258 16.445 1.00 63.19 75 ALA A O 1
ATOM 617 N N . SER A 1 76 ? -1.722 -0.308 14.504 1.00 65.19 76 SER A N 1
ATOM 618 C CA . SER A 1 76 ? -1.935 1.144 14.502 1.00 65.19 76 SER A CA 1
ATOM 619 C C . SER A 1 76 ? -3.094 1.502 15.436 1.00 65.19 76 SER A C 1
ATOM 621 O O . SER A 1 76 ? -4.039 0.730 15.598 1.00 65.19 76 SER A O 1
ATOM 623 N N . TRP A 1 77 ? -3.025 2.683 16.053 1.00 58.97 77 TRP A N 1
ATOM 624 C CA . TRP A 1 77 ? -4.054 3.184 16.977 1.00 58.97 77 TRP A CA 1
ATOM 625 C C . TRP A 1 77 ? -5.428 3.325 16.307 1.00 58.97 77 TRP A C 1
ATOM 627 O O . TRP A 1 77 ? -6.455 3.263 16.970 1.00 58.97 77 TRP A O 1
ATOM 637 N N . ASP A 1 78 ? -5.443 3.461 14.981 1.00 63.62 78 ASP A N 1
ATOM 638 C CA . ASP A 1 78 ? -6.652 3.538 14.162 1.00 63.62 78 ASP A CA 1
ATOM 639 C C . ASP A 1 78 ? -7.317 2.155 13.975 1.00 63.62 78 ASP A C 1
ATOM 641 O O . ASP A 1 78 ? -8.431 2.058 13.467 1.00 63.62 78 ASP A O 1
ATOM 645 N N . LEU A 1 79 ? -6.644 1.049 14.345 1.00 62.81 79 LEU A N 1
ATOM 646 C CA . LEU A 1 79 ? -7.117 -0.348 14.260 1.00 62.81 79 LEU A CA 1
ATOM 647 C C . LEU A 1 79 ? -7.634 -0.775 12.862 1.00 62.81 79 LEU A C 1
ATOM 649 O O . LEU A 1 79 ? -8.090 -1.906 12.665 1.00 62.81 79 LEU A O 1
ATOM 653 N N . ARG A 1 80 ? -7.511 0.094 11.846 1.00 64.75 80 ARG A N 1
ATOM 654 C CA . ARG A 1 80 ? -7.915 -0.126 10.447 1.00 64.75 80 ARG A CA 1
ATOM 655 C C . ARG A 1 80 ? -7.181 -1.302 9.821 1.00 64.75 80 ARG A C 1
ATOM 657 O O . ARG A 1 80 ? -7.772 -2.013 9.003 1.00 64.75 80 ARG A O 1
ATOM 664 N N . GLY A 1 81 ? -5.954 -1.572 10.267 1.00 63.81 81 GLY A N 1
ATOM 665 C CA . GLY A 1 81 ? -5.167 -2.727 9.841 1.00 63.81 81 GLY A CA 1
ATOM 666 C C . GLY A 1 81 ? -5.862 -4.070 10.105 1.00 63.81 81 GLY A C 1
ATOM 667 O O . GLY A 1 81 ? -5.688 -5.009 9.332 1.00 63.81 81 GLY A O 1
ATOM 668 N N . PHE A 1 82 ? -6.744 -4.166 11.110 1.00 66.44 82 PHE A N 1
ATOM 669 C CA . PHE A 1 82 ? -7.536 -5.382 11.353 1.00 66.44 82 PHE A CA 1
ATOM 670 C C . PHE A 1 82 ? -8.645 -5.610 10.316 1.00 66.44 82 PHE A C 1
ATOM 672 O O . PHE A 1 82 ? -9.093 -6.741 10.118 1.00 66.44 82 PHE A O 1
ATOM 679 N N . LYS A 1 83 ? -9.093 -4.555 9.622 1.00 64.94 83 LYS A N 1
ATOM 680 C CA . LYS A 1 83 ? -10.097 -4.657 8.552 1.00 64.94 83 LYS A CA 1
ATOM 681 C C . LYS A 1 83 ? -9.462 -4.970 7.195 1.00 64.94 83 LYS A C 1
ATOM 683 O O . LYS A 1 83 ? -10.179 -5.466 6.323 1.00 64.94 83 LYS A O 1
ATOM 688 N N . ARG A 1 84 ? -8.162 -4.719 7.009 1.00 69.81 84 ARG A N 1
ATOM 689 C CA . ARG A 1 84 ? -7.461 -4.819 5.720 1.00 69.81 84 ARG A CA 1
ATOM 690 C C . ARG A 1 84 ? -6.423 -5.948 5.723 1.00 69.81 84 ARG A C 1
ATOM 692 O O . ARG A 1 84 ? -5.234 -5.732 5.928 1.00 69.81 84 ARG A O 1
ATOM 699 N N . THR A 1 85 ? -6.898 -7.167 5.476 1.00 69.19 85 THR A N 1
ATOM 700 C CA . THR A 1 85 ? -6.095 -8.405 5.492 1.00 69.19 85 THR A CA 1
ATOM 701 C C . THR A 1 85 ? -5.334 -8.685 4.200 1.00 69.19 85 THR A C 1
ATOM 703 O O . THR A 1 85 ? -4.446 -9.532 4.205 1.00 69.19 85 THR A O 1
ATOM 706 N N . ARG A 1 86 ? -5.694 -8.022 3.096 1.00 75.44 86 ARG A N 1
ATOM 707 C CA . ARG A 1 86 ? -5.088 -8.243 1.781 1.00 75.44 86 ARG A CA 1
ATOM 708 C C . ARG A 1 86 ? -4.277 -7.028 1.344 1.00 75.44 86 ARG A C 1
ATOM 710 O O . ARG A 1 86 ? -4.751 -5.914 1.581 1.00 75.44 86 ARG A O 1
ATOM 717 N N . PRO A 1 87 ? -3.119 -7.242 0.701 1.00 77.62 87 PRO A N 1
ATOM 718 C CA . PRO A 1 87 ? -2.369 -6.163 0.080 1.00 77.62 87 PRO A CA 1
ATOM 719 C C . PRO A 1 87 ? -3.227 -5.467 -0.994 1.00 77.62 87 PRO A C 1
ATOM 721 O O . PRO A 1 87 ? -3.965 -6.158 -1.707 1.00 77.62 87 PRO A O 1
ATOM 724 N N . PRO A 1 88 ? -3.187 -4.130 -1.121 1.00 86.06 88 PRO A N 1
ATOM 725 C CA . PRO A 1 88 ? -3.744 -3.433 -2.269 1.00 86.06 88 PRO A CA 1
ATOM 726 C C . PRO A 1 88 ? -3.065 -3.919 -3.545 1.00 86.06 88 PRO A C 1
ATOM 728 O O . PRO A 1 88 ? -1.862 -4.178 -3.561 1.00 86.06 88 PRO A O 1
ATOM 731 N N . VAL A 1 89 ? -3.851 -4.027 -4.614 1.00 90.19 89 VAL A N 1
ATOM 732 C CA . VAL A 1 89 ? -3.356 -4.406 -5.938 1.00 90.19 89 VAL A CA 1
ATOM 733 C C . VAL A 1 89 ? -3.560 -3.237 -6.892 1.00 90.19 89 VAL A C 1
ATOM 735 O O . VAL A 1 89 ? -4.682 -2.753 -7.034 1.00 90.19 89 VAL A O 1
ATOM 738 N N . LEU A 1 90 ? -2.484 -2.795 -7.539 1.00 91.69 90 LEU A N 1
ATOM 739 C CA . LEU A 1 90 ? -2.499 -1.806 -8.612 1.00 91.69 90 LEU A CA 1
ATOM 740 C C . LEU A 1 90 ? -2.305 -2.522 -9.949 1.00 91.69 90 LEU A C 1
ATOM 742 O O . LEU A 1 90 ? -1.300 -3.201 -10.154 1.00 91.69 90 LEU A O 1
ATOM 746 N N . PHE A 1 91 ? -3.258 -2.353 -10.862 1.00 91.94 91 PHE A N 1
ATOM 747 C CA . PHE A 1 91 ? -3.177 -2.902 -12.212 1.00 91.94 91 PHE A CA 1
ATOM 748 C C . PHE A 1 91 ? -2.730 -1.820 -13.193 1.00 91.94 91 PHE A C 1
ATOM 750 O O . PHE A 1 91 ? -3.438 -0.833 -13.391 1.00 91.94 91 PHE A O 1
ATOM 757 N N . LEU A 1 92 ? -1.576 -2.019 -13.828 1.00 92.19 92 LEU A N 1
ATOM 758 C CA . LEU A 1 92 ? -1.041 -1.132 -14.857 1.00 92.19 92 LEU A CA 1
ATOM 759 C C . LEU A 1 92 ? -1.222 -1.785 -16.225 1.00 92.19 92 LEU A C 1
ATOM 761 O O . LEU A 1 92 ? -0.469 -2.672 -16.634 1.00 92.19 92 LEU A O 1
ATOM 765 N N . ARG A 1 93 ? -2.262 -1.356 -16.940 1.00 88.50 93 ARG A N 1
ATOM 766 C CA . ARG A 1 93 ? -2.509 -1.822 -18.303 1.00 88.50 93 ARG A CA 1
ATOM 767 C C . ARG A 1 93 ? -1.562 -1.098 -19.256 1.00 88.50 93 ARG A C 1
ATOM 769 O O . ARG A 1 93 ? -1.605 0.121 -19.335 1.00 88.50 93 ARG A O 1
ATOM 776 N N . ARG A 1 94 ? -0.792 -1.871 -20.019 1.00 88.62 94 ARG A N 1
ATOM 777 C CA . ARG A 1 94 ? 0.212 -1.419 -20.998 1.00 88.62 94 ARG A CA 1
ATOM 778 C C . ARG A 1 94 ? 1.135 -0.344 -20.419 1.00 88.62 94 ARG A C 1
ATOM 780 O O . ARG A 1 94 ? 1.059 0.804 -20.829 1.00 88.62 94 ARG A O 1
ATOM 787 N N . ALA A 1 95 ? 1.963 -0.700 -19.444 1.00 91.19 95 ALA A N 1
ATOM 788 C CA . ALA A 1 95 ? 2.968 0.213 -18.913 1.00 91.19 95 ALA A CA 1
ATOM 789 C C . ALA A 1 95 ? 4.027 0.496 -19.989 1.00 91.19 95 ALA A C 1
ATOM 791 O O . ALA A 1 95 ? 4.642 -0.438 -20.502 1.00 91.19 95 ALA A O 1
ATOM 792 N N . THR A 1 96 ? 4.202 1.774 -20.319 1.00 90.69 96 THR A N 1
ATOM 793 C CA . THR A 1 96 ? 5.174 2.273 -21.300 1.00 90.69 96 THR A CA 1
ATOM 794 C C . THR A 1 96 ? 5.913 3.479 -20.718 1.00 90.69 96 THR A C 1
ATOM 796 O O . THR A 1 96 ? 5.599 3.929 -19.610 1.00 90.69 96 THR A O 1
ATOM 799 N N . ARG A 1 97 ? 6.903 4.004 -21.446 1.00 87.62 97 ARG A N 1
ATOM 800 C CA . ARG A 1 97 ? 7.608 5.236 -21.061 1.00 87.62 97 ARG A CA 1
ATOM 801 C C . ARG A 1 97 ? 6.696 6.461 -21.163 1.00 87.62 97 ARG A C 1
ATOM 803 O O . ARG A 1 97 ? 6.725 7.338 -20.309 1.00 87.62 97 ARG A O 1
ATOM 810 N N . GLU A 1 98 ? 5.844 6.513 -22.184 1.00 86.56 98 GLU A N 1
ATOM 811 C CA . GLU A 1 98 ? 4.980 7.668 -22.469 1.00 86.56 98 GLU A CA 1
ATOM 812 C C . GLU A 1 98 ? 3.918 7.872 -21.386 1.00 86.56 98 GLU A C 1
ATOM 814 O O . GLU A 1 98 ? 3.540 9.004 -21.095 1.00 86.56 98 GLU A O 1
ATOM 819 N N . ASN A 1 99 ? 3.438 6.783 -20.775 1.00 84.94 99 ASN A N 1
ATOM 820 C CA . ASN A 1 99 ? 2.489 6.851 -19.663 1.00 84.94 99 ASN A CA 1
ATOM 821 C C . ASN A 1 99 ? 3.146 6.812 -18.275 1.00 84.94 99 ASN A C 1
ATOM 823 O O . ASN A 1 99 ? 2.431 6.790 -17.271 1.00 84.94 99 ASN A O 1
ATOM 827 N N . GLY A 1 100 ? 4.482 6.800 -18.208 1.00 87.06 100 GLY A N 1
ATOM 828 C CA . GLY A 1 100 ? 5.246 6.772 -16.961 1.00 87.06 100 GLY A CA 1
ATOM 829 C C . GLY A 1 100 ? 5.151 5.454 -16.184 1.00 87.06 100 GLY A C 1
ATOM 830 O O . GLY A 1 100 ? 5.561 5.384 -15.024 1.00 87.06 100 GLY A O 1
ATOM 831 N N . GLY A 1 101 ? 4.571 4.404 -16.774 1.00 90.12 101 GLY A N 1
ATOM 832 C CA . GLY A 1 101 ? 4.387 3.116 -16.114 1.00 90.12 101 GLY A CA 1
ATOM 833 C C . GLY A 1 101 ? 5.713 2.407 -15.845 1.00 90.12 101 GLY A C 1
ATOM 834 O O . GLY A 1 101 ? 5.878 1.794 -14.791 1.00 90.12 101 GLY A O 1
ATOM 835 N N . ILE A 1 102 ? 6.671 2.520 -16.766 1.00 90.62 102 ILE A N 1
ATOM 836 C CA . ILE A 1 102 ? 8.014 1.942 -16.618 1.00 90.62 102 ILE A CA 1
ATOM 837 C C . ILE A 1 102 ? 8.783 2.640 -15.488 1.00 90.62 102 ILE A C 1
ATOM 839 O O . ILE A 1 102 ? 9.396 1.989 -14.641 1.00 90.62 102 ILE A O 1
ATOM 843 N N . GLU A 1 103 ? 8.691 3.960 -15.436 1.00 89.88 103 GLU A N 1
ATOM 844 C CA . GLU A 1 103 ? 9.327 4.852 -14.474 1.00 89.88 103 GLU A CA 1
ATOM 845 C C . GLU A 1 103 ? 8.761 4.605 -13.074 1.00 89.88 103 GLU A C 1
ATOM 847 O O . GLU A 1 103 ? 9.516 4.505 -12.107 1.00 89.88 103 GLU A O 1
ATOM 852 N N . LEU A 1 104 ? 7.442 4.404 -12.964 1.00 91.31 104 LEU A N 1
ATOM 853 C CA . LEU A 1 104 ? 6.794 4.007 -11.716 1.00 91.31 104 LEU A CA 1
ATOM 854 C C . LEU A 1 104 ? 7.294 2.639 -11.227 1.00 91.31 104 LEU A C 1
ATOM 856 O O . LEU A 1 104 ? 7.616 2.496 -10.048 1.00 91.31 104 LEU A O 1
ATOM 860 N N . ILE A 1 105 ? 7.385 1.637 -12.110 1.00 91.38 105 ILE A N 1
ATOM 861 C CA . ILE A 1 105 ? 7.883 0.296 -11.752 1.00 91.38 105 ILE A CA 1
ATOM 862 C C . ILE A 1 105 ? 9.342 0.366 -11.273 1.00 91.38 105 ILE A C 1
ATOM 864 O O . ILE A 1 105 ? 9.675 -0.230 -10.243 1.00 91.38 105 ILE A O 1
ATOM 868 N N . ARG A 1 106 ? 10.198 1.124 -11.974 1.00 88.44 106 ARG A N 1
ATOM 869 C CA . ARG A 1 106 ? 11.592 1.388 -11.578 1.00 88.44 106 ARG A CA 1
ATOM 870 C C . ARG A 1 106 ? 11.665 2.039 -10.199 1.00 88.44 106 ARG A C 1
ATOM 872 O O . ARG A 1 106 ? 12.292 1.483 -9.298 1.00 88.44 106 ARG A O 1
ATOM 879 N N . ALA A 1 107 ? 10.950 3.148 -10.004 1.00 88.31 107 ALA A N 1
ATOM 880 C CA . ALA A 1 107 ? 10.937 3.888 -8.745 1.00 88.31 107 ALA A CA 1
ATOM 881 C C . ALA A 1 107 ? 10.475 3.018 -7.566 1.00 88.31 107 ALA A C 1
ATOM 883 O O . ALA A 1 107 ? 11.089 3.040 -6.500 1.00 88.31 107 ALA A O 1
ATOM 884 N N . VAL A 1 108 ? 9.440 2.196 -7.761 1.00 89.38 108 VAL A N 1
ATOM 885 C CA . VAL A 1 108 ? 8.967 1.230 -6.757 1.00 89.38 108 VAL A CA 1
ATOM 886 C C . VAL A 1 108 ? 10.045 0.212 -6.402 1.00 89.38 108 VAL A C 1
ATOM 888 O O . VAL A 1 108 ? 10.306 -0.009 -5.217 1.00 89.38 108 VAL A O 1
ATOM 891 N N . SER A 1 109 ? 10.686 -0.398 -7.401 1.00 86.31 109 SER A N 1
ATOM 892 C CA . SER A 1 109 ? 11.747 -1.377 -7.156 1.00 86.31 109 SER A CA 1
ATOM 893 C C . SER A 1 109 ? 12.937 -0.754 -6.424 1.00 86.31 109 SER A C 1
ATOM 895 O O . SER A 1 109 ? 13.469 -1.360 -5.495 1.00 86.31 109 SER A O 1
ATOM 897 N N . ASP A 1 110 ? 13.342 0.459 -6.791 1.00 83.19 110 ASP A N 1
ATOM 898 C CA . ASP A 1 110 ? 14.487 1.124 -6.172 1.00 83.19 110 ASP A CA 1
ATOM 899 C C . ASP A 1 110 ? 14.200 1.574 -4.738 1.00 83.19 110 ASP A C 1
ATOM 901 O O . ASP A 1 110 ? 15.039 1.381 -3.853 1.00 83.19 110 ASP A O 1
ATOM 905 N N . VAL A 1 111 ? 13.002 2.102 -4.465 1.00 83.19 111 VAL A N 1
ATOM 906 C CA . VAL A 1 111 ? 12.575 2.435 -3.097 1.00 83.19 111 VAL A CA 1
ATOM 907 C C . VAL A 1 111 ? 12.569 1.182 -2.212 1.00 83.19 111 VAL A C 1
ATOM 909 O O . VAL A 1 111 ? 13.053 1.236 -1.077 1.00 83.19 111 VAL A O 1
ATOM 912 N N . ARG A 1 112 ? 12.092 0.040 -2.728 1.00 85.00 112 ARG A N 1
ATOM 913 C CA . ARG A 1 112 ? 12.096 -1.245 -2.004 1.00 85.00 112 ARG A CA 1
ATOM 914 C C . ARG A 1 112 ? 13.500 -1.769 -1.729 1.00 85.00 112 ARG A C 1
ATOM 916 O O . ARG A 1 112 ? 13.782 -2.158 -0.596 1.00 85.00 112 ARG A O 1
ATOM 923 N N . SER A 1 113 ? 14.393 -1.724 -2.720 1.00 79.62 113 SER A N 1
ATOM 924 C CA . SER A 1 113 ? 15.802 -2.106 -2.545 1.00 79.62 113 SER A CA 1
ATOM 925 C C . SER A 1 113 ? 16.498 -1.264 -1.475 1.00 79.62 113 SER A C 1
ATOM 927 O O . SER A 1 113 ? 17.229 -1.802 -0.654 1.00 79.62 113 SER A O 1
ATOM 929 N N . ARG A 1 114 ? 16.252 0.052 -1.430 1.00 76.38 114 ARG A N 1
ATOM 930 C CA . ARG A 1 114 ? 16.938 0.951 -0.483 1.00 76.38 114 ARG A CA 1
ATOM 931 C C . ARG A 1 114 ? 16.445 0.834 0.957 1.00 76.38 114 ARG A C 1
ATOM 933 O O . ARG A 1 114 ? 17.220 1.064 1.881 1.00 76.38 114 ARG A O 1
ATOM 940 N N . ARG A 1 115 ? 15.153 0.565 1.168 1.00 70.50 115 ARG A N 1
ATOM 941 C CA . ARG A 1 115 ? 14.554 0.555 2.514 1.00 70.50 115 ARG A CA 1
ATOM 942 C C . ARG A 1 115 ? 14.558 -0.818 3.169 1.00 70.50 115 ARG A C 1
ATOM 944 O O . ARG A 1 115 ? 14.498 -0.864 4.391 1.00 70.50 115 ARG A O 1
ATOM 951 N N . SER A 1 116 ? 14.638 -1.917 2.413 1.00 63.62 116 SER A N 1
ATOM 952 C CA . SER A 1 116 ? 14.554 -3.300 2.933 1.00 63.62 116 SER A CA 1
ATOM 953 C C . SER A 1 116 ? 13.303 -3.602 3.788 1.00 63.62 116 SER A C 1
ATOM 955 O O . SER A 1 116 ? 13.214 -4.640 4.437 1.00 63.62 116 SER A O 1
ATOM 957 N N . GLU A 1 117 ? 12.310 -2.708 3.777 1.00 67.06 117 GLU A N 1
ATOM 958 C CA . GLU A 1 117 ? 11.064 -2.817 4.532 1.00 67.06 117 GLU A CA 1
ATOM 959 C C . GLU A 1 117 ? 9.936 -3.281 3.611 1.00 67.06 117 GLU A C 1
ATOM 961 O O . GLU A 1 117 ? 9.710 -2.707 2.544 1.00 67.06 117 GLU A O 1
ATOM 966 N N . LEU A 1 118 ? 9.189 -4.293 4.050 1.00 68.62 118 LEU A N 1
ATOM 967 C CA . LEU A 1 118 ? 8.088 -4.868 3.286 1.00 68.62 118 LEU A CA 1
ATOM 968 C C . LEU A 1 118 ? 6.891 -3.903 3.261 1.00 68.62 118 LEU A C 1
ATOM 970 O O . LEU A 1 118 ? 6.259 -3.654 4.289 1.00 68.62 118 LEU A O 1
ATOM 974 N N . ASP A 1 119 ? 6.577 -3.349 2.090 1.00 81.81 119 ASP A N 1
ATOM 975 C CA . ASP A 1 119 ? 5.349 -2.586 1.853 1.00 81.81 119 ASP A CA 1
ATOM 976 C C . ASP A 1 119 ? 4.226 -3.490 1.304 1.00 81.81 119 ASP A C 1
ATOM 978 O O . ASP A 1 119 ? 4.495 -4.521 0.683 1.00 81.81 119 ASP A O 1
ATOM 982 N N . PRO A 1 120 ? 2.948 -3.151 1.545 1.00 84.06 120 PRO A N 1
ATOM 983 C CA . PRO A 1 120 ? 1.839 -4.030 1.202 1.00 84.06 120 PRO A CA 1
ATOM 984 C C . PRO A 1 120 ? 1.350 -3.877 -0.249 1.00 84.06 120 PRO A C 1
ATOM 986 O O . PRO A 1 120 ? 0.286 -4.402 -0.546 1.00 84.06 120 PRO A O 1
ATOM 989 N N . LEU A 1 121 ? 2.022 -3.162 -1.161 1.00 90.31 121 LEU A N 1
ATOM 990 C CA . LEU A 1 121 ? 1.493 -2.958 -2.519 1.00 90.31 121 LEU A CA 1
ATOM 991 C C . LEU A 1 121 ? 1.866 -4.110 -3.470 1.00 90.31 121 LEU A C 1
ATOM 993 O O . LEU A 1 121 ? 3.037 -4.425 -3.653 1.00 90.31 121 LEU A O 1
ATOM 997 N N . LEU A 1 122 ? 0.893 -4.703 -4.163 1.00 91.31 122 LEU A N 1
ATOM 998 C CA . LEU A 1 122 ? 1.150 -5.588 -5.303 1.00 91.31 122 LEU A CA 1
ATOM 999 C C . LEU A 1 122 ? 0.872 -4.832 -6.604 1.00 91.31 122 LEU A C 1
ATOM 1001 O O . LEU A 1 122 ? -0.237 -4.351 -6.809 1.00 91.31 122 LEU A O 1
ATOM 1005 N N . ILE A 1 123 ? 1.853 -4.748 -7.498 1.00 93.25 123 ILE A N 1
ATOM 1006 C CA . ILE A 1 123 ? 1.667 -4.156 -8.827 1.00 93.25 123 ILE A CA 1
ATOM 1007 C C . ILE A 1 123 ? 1.634 -5.284 -9.852 1.00 93.25 123 ILE A C 1
ATOM 1009 O O . ILE A 1 123 ? 2.546 -6.105 -9.902 1.00 93.25 123 ILE A O 1
ATOM 1013 N N . VAL A 1 124 ? 0.585 -5.314 -10.669 1.00 94.19 124 VAL A N 1
ATOM 1014 C CA . VAL A 1 124 ? 0.467 -6.217 -11.816 1.00 94.19 124 VAL A CA 1
ATOM 1015 C C . VAL A 1 124 ? 0.456 -5.357 -13.068 1.00 94.19 124 VAL A C 1
ATOM 1017 O O . VAL A 1 124 ? -0.491 -4.607 -13.302 1.00 94.19 124 VAL A O 1
ATOM 1020 N N . ALA A 1 125 ? 1.520 -5.450 -13.856 1.00 94.44 125 ALA A N 1
ATOM 1021 C CA . ALA A 1 125 ? 1.706 -4.649 -15.054 1.00 94.44 125 ALA A CA 1
ATOM 1022 C C . ALA A 1 125 ? 1.801 -5.538 -16.293 1.00 94.44 125 ALA A C 1
ATOM 1024 O O . ALA A 1 125 ? 2.448 -6.583 -16.264 1.00 94.44 125 ALA A O 1
ATOM 1025 N N . SER A 1 126 ? 1.188 -5.102 -17.392 1.00 92.94 126 SER A N 1
ATOM 1026 C CA . SER A 1 126 ? 1.470 -5.658 -18.718 1.00 92.94 126 SER A CA 1
ATOM 1027 C C . SER A 1 126 ? 2.416 -4.712 -19.452 1.00 92.94 126 SER A C 1
ATOM 1029 O O . SER A 1 126 ? 2.095 -3.529 -19.563 1.00 92.94 126 SER A O 1
ATOM 1031 N N . VAL A 1 127 ? 3.520 -5.224 -19.981 1.00 91.06 127 VAL A N 1
ATOM 1032 C CA . VAL A 1 127 ? 4.538 -4.460 -20.719 1.00 91.06 127 VAL A CA 1
ATOM 1033 C C . VAL A 1 127 ? 4.697 -5.106 -22.092 1.00 91.06 127 VAL A C 1
ATOM 1035 O O . VAL A 1 127 ? 4.620 -6.333 -22.193 1.00 91.06 127 VAL A O 1
ATOM 1038 N N . ALA A 1 128 ? 4.850 -4.302 -23.145 1.00 90.44 128 ALA A N 1
ATOM 1039 C CA . ALA A 1 128 ? 5.126 -4.836 -24.475 1.00 90.44 128 ALA A CA 1
ATOM 1040 C C . ALA A 1 128 ? 6.478 -5.565 -24.473 1.00 90.44 128 ALA A C 1
ATOM 1042 O O . ALA A 1 128 ? 7.382 -5.182 -23.735 1.00 90.44 128 ALA A O 1
ATOM 1043 N N . ALA A 1 129 ? 6.624 -6.619 -25.280 1.00 86.38 129 ALA A N 1
ATOM 1044 C CA . ALA A 1 129 ? 7.855 -7.413 -25.305 1.00 86.38 129 ALA A CA 1
ATOM 1045 C C . ALA A 1 129 ? 9.090 -6.548 -25.621 1.00 86.38 129 ALA A C 1
ATOM 1047 O O . ALA A 1 129 ? 10.115 -6.680 -24.950 1.00 86.38 129 ALA A O 1
ATOM 1048 N N . ASP A 1 130 ? 8.945 -5.612 -26.558 1.00 86.44 130 ASP A N 1
ATOM 1049 C CA . ASP A 1 130 ? 10.011 -4.708 -27.002 1.00 86.44 130 ASP A CA 1
ATOM 1050 C C . ASP A 1 130 ? 10.422 -3.702 -25.912 1.00 86.44 130 ASP A C 1
ATOM 1052 O O . ASP A 1 130 ? 11.586 -3.322 -25.812 1.00 86.44 130 ASP A O 1
ATOM 1056 N N . ASP A 1 131 ? 9.497 -3.359 -25.012 1.00 87.44 131 ASP A N 1
ATOM 1057 C CA . ASP A 1 131 ? 9.736 -2.427 -23.905 1.00 87.44 131 ASP A CA 1
ATOM 1058 C C . ASP A 1 131 ? 10.327 -3.111 -22.662 1.00 87.44 131 ASP A C 1
ATOM 1060 O O . ASP A 1 131 ? 10.653 -2.451 -21.675 1.00 87.44 131 ASP A O 1
ATOM 1064 N N . THR A 1 132 ? 10.488 -4.440 -22.661 1.00 84.44 132 THR A N 1
ATOM 1065 C CA . THR A 1 132 ? 10.973 -5.166 -21.472 1.00 84.44 132 THR A CA 1
ATOM 1066 C C . THR A 1 132 ? 12.408 -4.809 -21.087 1.00 84.44 132 THR A C 1
ATOM 1068 O O . THR A 1 132 ? 12.721 -4.798 -19.895 1.00 84.44 132 THR A O 1
ATOM 1071 N N . ALA A 1 133 ? 13.251 -4.444 -22.057 1.00 83.88 133 ALA A N 1
ATOM 1072 C CA . ALA A 1 133 ? 14.613 -3.961 -21.815 1.00 83.88 133 ALA A CA 1
ATOM 1073 C C . ALA A 1 133 ? 14.626 -2.634 -21.034 1.00 83.88 133 ALA A C 1
ATOM 1075 O O . ALA A 1 133 ? 15.552 -2.342 -20.278 1.00 83.88 133 ALA A O 1
ATOM 1076 N N . LEU A 1 134 ? 13.542 -1.850 -21.117 1.00 84.88 134 LEU A N 1
ATOM 1077 C CA . LEU A 1 134 ? 13.370 -0.649 -20.303 1.00 84.88 134 LEU A CA 1
ATOM 1078 C C . LEU A 1 134 ? 13.175 -0.971 -18.816 1.00 84.88 134 LEU A C 1
ATOM 1080 O O . LEU A 1 134 ? 13.112 -0.054 -18.007 1.00 84.88 134 LEU A O 1
ATOM 1084 N N . LEU A 1 135 ? 13.106 -2.236 -18.408 1.00 85.12 135 LEU A N 1
ATOM 1085 C CA . LEU A 1 135 ? 13.080 -2.644 -17.002 1.00 85.12 135 LEU A CA 1
ATOM 1086 C C . LEU A 1 135 ? 14.431 -3.183 -16.508 1.00 85.12 135 LEU A C 1
ATOM 1088 O O . LEU A 1 135 ? 14.480 -3.736 -15.409 1.00 85.12 135 LEU A O 1
ATOM 1092 N N . ASP A 1 136 ? 15.504 -3.061 -17.290 1.00 82.12 136 ASP A N 1
ATOM 1093 C CA . ASP A 1 136 ? 16.865 -3.430 -16.887 1.00 82.12 136 ASP A CA 1
ATOM 1094 C C . ASP A 1 136 ? 17.650 -2.218 -16.341 1.00 82.12 136 ASP A C 1
ATOM 1096 O O . ASP A 1 136 ? 17.394 -1.057 -16.688 1.00 82.12 136 ASP A O 1
ATOM 1100 N N . ARG A 1 137 ? 18.604 -2.484 -15.440 1.00 69.69 137 ARG A N 1
ATOM 1101 C CA . ARG A 1 137 ? 19.487 -1.493 -14.815 1.00 69.69 137 ARG A CA 1
ATOM 1102 C C . ARG A 1 137 ? 20.728 -1.245 -15.679 1.00 69.69 137 ARG A C 1
ATOM 1104 O O . ARG A 1 137 ? 21.787 -1.795 -15.442 1.00 69.69 137 ARG A O 1
ATOM 1111 N N . GLY A 1 138 ? 20.632 -0.333 -16.638 1.00 59.78 138 GLY A N 1
ATOM 1112 C CA . GLY A 1 138 ? 21.792 0.145 -17.405 1.00 59.78 138 GLY A CA 1
ATOM 1113 C C . GLY A 1 138 ? 21.853 -0.375 -18.848 1.00 59.78 138 GLY A C 1
ATOM 1114 O O . GLY A 1 138 ? 21.068 -1.245 -19.218 1.00 59.78 138 GLY A O 1
ATOM 1115 N N . PRO A 1 139 ? 22.742 0.208 -19.675 1.00 50.22 139 PRO A N 1
ATOM 1116 C CA . PRO A 1 139 ? 22.736 0.040 -21.132 1.00 50.22 139 PRO A CA 1
ATOM 1117 C C . PRO A 1 139 ? 23.236 -1.330 -21.619 1.00 50.22 139 PRO A C 1
ATOM 1119 O O . PRO A 1 139 ? 22.864 -1.745 -22.711 1.00 50.22 139 PRO A O 1
ATOM 1122 N N . ASP A 1 140 ? 24.001 -2.060 -20.801 1.00 49.03 140 ASP A N 1
ATOM 1123 C CA . ASP A 1 140 ? 24.670 -3.306 -21.197 1.00 49.03 140 ASP A CA 1
ATOM 1124 C C . ASP A 1 140 ? 24.017 -4.532 -20.546 1.00 49.03 140 ASP A C 1
ATOM 1126 O O . ASP A 1 140 ? 24.609 -5.255 -19.739 1.00 49.03 140 ASP A O 1
ATOM 1130 N N . ALA A 1 141 ? 22.746 -4.772 -20.867 1.00 48.97 141 ALA A N 1
ATOM 1131 C CA . ALA A 1 141 ? 22.076 -6.008 -20.484 1.00 48.97 141 ALA A CA 1
ATOM 1132 C C . ALA A 1 141 ? 22.563 -7.160 -21.375 1.00 48.97 141 ALA A C 1
ATOM 1134 O O . ALA A 1 141 ? 21.944 -7.490 -22.385 1.00 48.97 141 ALA A O 1
ATOM 1135 N N . ASN A 1 142 ? 23.667 -7.805 -20.992 1.00 45.53 142 ASN A N 1
ATOM 1136 C CA . ASN A 1 142 ? 23.997 -9.104 -21.568 1.00 45.53 142 ASN A CA 1
ATOM 1137 C C . ASN A 1 142 ? 22.881 -10.099 -21.201 1.00 45.53 142 ASN A C 1
ATOM 1139 O O . ASN A 1 142 ? 22.570 -10.253 -20.013 1.00 45.53 142 ASN A O 1
ATOM 1143 N N . PRO A 1 143 ? 22.255 -10.779 -22.180 1.00 48.59 143 PRO A N 1
ATOM 1144 C CA . PRO A 1 143 ? 21.267 -11.803 -21.881 1.00 48.59 143 PRO A CA 1
ATOM 1145 C C . PRO A 1 143 ? 21.925 -12.897 -21.021 1.00 48.59 143 PRO A C 1
ATOM 1147 O O . PRO A 1 143 ? 23.070 -13.271 -21.284 1.00 48.59 143 PRO A O 1
ATOM 1150 N N . PRO A 1 144 ? 21.239 -13.417 -19.987 1.00 51.41 144 PRO A N 1
ATOM 1151 C CA . PRO A 1 144 ? 21.825 -14.406 -19.090 1.00 51.41 144 PRO A CA 1
ATOM 1152 C C . PRO A 1 144 ? 22.299 -15.634 -19.881 1.00 51.41 144 PRO A C 1
ATOM 1154 O O . PRO A 1 144 ? 21.531 -16.231 -20.638 1.00 51.41 144 PRO A O 1
ATOM 1157 N N . ALA A 1 145 ? 23.571 -16.003 -19.693 1.00 45.28 145 ALA A N 1
ATOM 1158 C CA . ALA A 1 145 ? 24.299 -16.994 -20.496 1.00 45.28 145 ALA A CA 1
ATOM 1159 C C . ALA A 1 145 ? 23.831 -18.456 -20.321 1.00 45.28 145 ALA A C 1
ATOM 1161 O O . ALA A 1 145 ? 24.305 -19.350 -21.018 1.00 45.28 145 ALA A O 1
ATOM 1162 N N . HIS A 1 146 ? 22.867 -18.726 -19.440 1.00 45.66 146 HIS A N 1
ATOM 1163 C CA . HIS A 1 146 ? 22.264 -20.047 -19.283 1.00 45.66 146 HIS A CA 1
ATOM 1164 C C . HIS A 1 146 ? 20.762 -19.921 -19.036 1.00 45.66 146 HIS A C 1
ATOM 1166 O O . HIS A 1 146 ? 20.313 -19.775 -17.903 1.00 45.66 146 HIS A O 1
ATOM 1172 N N . ARG A 1 147 ? 19.968 -20.008 -20.109 1.00 54.31 147 ARG A N 1
ATOM 1173 C CA . ARG A 1 147 ? 18.545 -20.337 -19.983 1.00 54.31 147 ARG A CA 1
ATOM 1174 C C . ARG A 1 147 ? 18.419 -21.851 -19.939 1.00 54.31 147 ARG A C 1
ATOM 1176 O O . ARG A 1 147 ? 18.467 -22.509 -20.975 1.00 54.31 147 ARG A O 1
ATOM 1183 N N . SER A 1 148 ? 18.259 -22.397 -18.742 1.00 58.78 148 SER A N 1
ATOM 1184 C CA . SER A 1 148 ? 17.714 -23.742 -18.572 1.00 58.78 148 SER A CA 1
ATOM 1185 C C . SER A 1 148 ? 16.383 -23.826 -19.325 1.00 58.78 148 SER A C 1
ATOM 1187 O O . SER A 1 148 ? 15.571 -22.904 -19.234 1.00 58.78 148 SER A O 1
ATOM 1189 N N . THR A 1 149 ? 16.150 -24.899 -20.082 1.00 63.69 149 THR A N 1
ATOM 1190 C CA . THR A 1 149 ? 14.878 -25.100 -20.787 1.00 63.69 149 THR A CA 1
ATOM 1191 C C . THR A 1 149 ? 13.738 -25.102 -19.762 1.00 63.69 149 THR A C 1
ATOM 1193 O O . THR A 1 149 ? 13.715 -25.986 -18.900 1.00 63.69 149 THR A O 1
ATOM 1196 N N . PRO A 1 150 ? 12.804 -24.132 -19.796 1.00 67.69 150 PRO A N 1
ATOM 1197 C CA . PRO A 1 150 ? 11.737 -24.082 -18.810 1.00 67.69 150 PRO A CA 1
ATOM 1198 C C . PRO A 1 150 ? 10.828 -25.313 -18.961 1.00 67.69 150 PRO A C 1
ATOM 1200 O O . PRO A 1 150 ? 10.644 -25.812 -20.075 1.00 67.69 150 PRO A O 1
ATOM 1203 N N . PRO A 1 151 ? 10.232 -25.813 -17.865 1.00 75.62 151 PRO A N 1
ATOM 1204 C CA . PRO A 1 151 ? 9.317 -26.953 -17.917 1.00 75.62 151 PRO A CA 1
ATOM 1205 C C . PRO A 1 151 ? 8.127 -26.666 -18.848 1.00 75.62 151 PRO A C 1
ATOM 1207 O O . PRO A 1 151 ? 7.716 -25.524 -19.011 1.00 75.62 151 PRO A O 1
ATOM 1210 N N . THR A 1 152 ? 7.523 -27.692 -19.448 1.00 74.75 152 THR A N 1
ATOM 1211 C CA . THR A 1 152 ? 6.482 -27.497 -20.478 1.00 74.75 152 THR A CA 1
ATOM 1212 C C . THR A 1 152 ? 5.154 -26.973 -19.913 1.00 74.75 152 THR A C 1
ATOM 1214 O O . THR A 1 152 ? 4.421 -26.271 -20.601 1.00 74.75 152 THR A O 1
ATOM 1217 N N . ARG A 1 153 ? 4.810 -27.293 -18.654 1.00 83.56 153 ARG A N 1
ATOM 1218 C CA . ARG A 1 153 ? 3.515 -26.912 -18.056 1.00 83.56 153 ARG A CA 1
ATOM 1219 C C . ARG A 1 153 ? 3.579 -25.551 -17.358 1.00 83.56 153 ARG A C 1
ATOM 1221 O O . ARG A 1 153 ? 4.433 -25.330 -16.500 1.00 83.56 153 ARG A O 1
ATOM 1228 N N . LEU A 1 154 ? 2.593 -24.685 -17.612 1.00 82.50 154 LEU A N 1
ATOM 1229 C CA . LEU A 1 154 ? 2.509 -23.332 -17.040 1.00 82.50 154 LEU A CA 1
ATOM 1230 C C . LEU A 1 154 ? 2.648 -23.269 -15.504 1.00 82.50 154 LEU A C 1
ATOM 1232 O O . LEU A 1 154 ? 3.457 -22.468 -15.040 1.00 82.50 154 LEU A O 1
ATOM 1236 N N . PRO A 1 155 ? 1.981 -24.117 -14.691 1.00 86.38 155 PRO A N 1
ATOM 1237 C CA . PRO A 1 155 ? 2.154 -24.075 -13.236 1.00 86.38 155 PRO A CA 1
ATOM 1238 C C . PRO A 1 155 ? 3.585 -24.380 -12.775 1.00 86.38 155 PRO A C 1
ATOM 1240 O O . PRO A 1 155 ? 4.024 -23.854 -11.757 1.00 86.38 155 PRO A O 1
ATOM 1243 N N . GLN A 1 156 ? 4.311 -25.227 -13.510 1.00 87.94 156 GLN A N 1
ATOM 1244 C CA . GLN A 1 156 ? 5.710 -25.541 -13.217 1.00 87.94 156 GLN A CA 1
ATOM 1245 C C . GLN A 1 156 ? 6.624 -24.388 -13.646 1.00 87.94 156 GLN A C 1
ATOM 1247 O O . GLN A 1 156 ? 7.521 -24.032 -12.888 1.00 87.94 156 GLN A O 1
ATOM 1252 N N . ARG A 1 157 ? 6.353 -23.752 -14.798 1.00 87.56 157 ARG A N 1
ATOM 1253 C CA . ARG A 1 157 ? 7.088 -22.554 -15.248 1.00 87.56 157 ARG A CA 1
ATOM 1254 C C . ARG A 1 157 ? 6.947 -21.399 -14.266 1.00 87.56 157 ARG A C 1
ATOM 1256 O O . ARG A 1 157 ? 7.947 -20.801 -13.899 1.00 87.56 157 ARG A O 1
ATOM 1263 N N . LEU A 1 158 ? 5.728 -21.136 -13.787 1.00 88.69 158 LEU A N 1
ATOM 1264 C CA . LEU A 1 158 ? 5.468 -20.078 -12.807 1.00 88.69 158 LEU A CA 1
ATOM 1265 C C . LEU A 1 158 ? 6.254 -20.286 -11.509 1.00 88.69 158 LEU A C 1
ATOM 1267 O O . LEU A 1 158 ? 6.829 -19.330 -10.997 1.00 88.69 158 LEU A O 1
ATOM 1271 N N . ARG A 1 159 ? 6.296 -21.521 -10.987 1.00 90.00 159 ARG A N 1
ATOM 1272 C CA . ARG A 1 159 ? 7.115 -21.841 -9.806 1.00 90.00 159 ARG A CA 1
ATOM 1273 C C . ARG A 1 159 ? 8.595 -21.633 -10.092 1.00 90.00 159 ARG A C 1
ATOM 1275 O O . ARG A 1 159 ? 9.256 -20.976 -9.308 1.00 90.00 159 ARG A O 1
ATOM 1282 N N . HIS A 1 160 ? 9.078 -22.116 -11.235 1.00 87.75 160 HIS A N 1
ATOM 1283 C CA . HIS A 1 160 ? 10.472 -21.949 -11.632 1.00 87.75 160 HIS A CA 1
ATOM 1284 C C . HIS A 1 160 ? 10.886 -20.470 -11.718 1.00 87.75 160 HIS A C 1
ATOM 1286 O O . HIS A 1 160 ? 11.872 -20.089 -11.098 1.00 87.75 160 HIS A O 1
ATOM 1292 N N . TRP A 1 161 ? 10.102 -19.625 -12.399 1.00 87.88 161 TRP A N 1
ATOM 1293 C CA . TRP A 1 161 ? 10.367 -18.182 -12.479 1.00 87.88 161 TRP A CA 1
ATOM 1294 C C . TRP A 1 161 ? 10.295 -17.499 -11.114 1.00 87.88 161 TRP A C 1
ATOM 1296 O O . TRP A 1 161 ? 11.096 -16.614 -10.826 1.00 87.88 161 TRP A O 1
ATOM 1306 N N . TYR A 1 162 ? 9.349 -17.907 -10.263 1.00 89.25 162 TYR A N 1
ATOM 1307 C CA . TYR A 1 162 ? 9.265 -17.406 -8.896 1.00 89.25 162 TYR A CA 1
ATOM 1308 C C . TYR A 1 162 ? 10.500 -17.789 -8.074 1.00 89.25 162 TYR A C 1
ATOM 1310 O O . TYR A 1 162 ? 11.054 -16.925 -7.404 1.00 89.25 162 TYR A O 1
ATOM 1318 N N . ASP A 1 163 ? 10.942 -19.046 -8.131 1.00 87.94 163 ASP A N 1
ATOM 1319 C CA . ASP A 1 163 ? 12.096 -19.538 -7.374 1.00 87.94 163 ASP A CA 1
ATOM 1320 C C . ASP A 1 163 ? 13.397 -18.872 -7.848 1.00 87.94 163 ASP A C 1
ATOM 1322 O O . ASP A 1 163 ? 14.216 -18.466 -7.023 1.00 87.94 163 ASP A O 1
ATOM 1326 N N . GLU A 1 164 ? 13.562 -18.687 -9.162 1.00 84.12 164 GLU A N 1
ATOM 1327 C CA . GLU A 1 164 ? 14.684 -17.954 -9.759 1.00 84.12 164 GLU A CA 1
ATOM 1328 C C . GLU A 1 164 ? 14.706 -16.491 -9.289 1.00 84.12 164 GLU A C 1
ATOM 1330 O O . GLU A 1 164 ? 15.708 -16.006 -8.759 1.00 84.12 164 GLU A O 1
ATOM 1335 N N . TRP A 1 165 ? 13.575 -15.794 -9.409 1.00 86.62 165 TRP A N 1
ATOM 1336 C CA . TRP A 1 165 ? 13.429 -14.414 -8.950 1.00 86.62 165 TRP A CA 1
ATOM 1337 C C . TRP A 1 165 ? 13.651 -14.271 -7.437 1.00 86.62 165 TRP A C 1
ATOM 1339 O O . TRP A 1 165 ? 14.396 -13.395 -6.997 1.00 86.62 165 TRP A O 1
ATOM 1349 N N . ALA A 1 166 ? 13.059 -15.152 -6.629 1.00 85.94 166 ALA A N 1
ATOM 1350 C CA . ALA A 1 166 ? 13.197 -15.144 -5.176 1.00 85.94 166 ALA A CA 1
ATOM 1351 C C . ALA A 1 166 ? 14.628 -15.475 -4.721 1.00 85.94 166 ALA A C 1
ATOM 1353 O O . ALA A 1 166 ? 15.085 -14.951 -3.702 1.00 85.94 166 ALA A O 1
ATOM 1354 N N . GLY A 1 167 ? 15.346 -16.314 -5.474 1.00 78.44 167 GLY A N 1
ATOM 1355 C CA . GLY A 1 167 ? 16.774 -16.552 -5.283 1.00 78.44 167 GLY A CA 1
ATOM 1356 C C . GLY A 1 167 ? 17.602 -15.288 -5.521 1.00 78.44 167 GLY A C 1
ATOM 1357 O O . GLY A 1 167 ? 18.445 -14.943 -4.693 1.00 78.44 167 GLY A O 1
ATOM 1358 N N . ASN A 1 168 ? 17.302 -14.550 -6.593 1.00 73.62 168 ASN A N 1
ATOM 1359 C CA . ASN A 1 168 ? 18.001 -13.312 -6.950 1.00 73.62 168 ASN A CA 1
ATOM 1360 C C . ASN A 1 168 ? 17.689 -12.146 -5.995 1.00 73.62 168 ASN A C 1
ATOM 1362 O O . ASN A 1 168 ? 18.572 -11.344 -5.706 1.00 73.62 168 ASN A O 1
ATOM 1366 N N . LEU A 1 169 ? 16.483 -12.091 -5.416 1.00 74.25 169 LEU A N 1
ATOM 1367 C CA . LEU A 1 169 ? 16.116 -11.119 -4.374 1.00 74.25 169 LEU A CA 1
ATOM 1368 C C . LEU A 1 169 ? 17.013 -11.183 -3.128 1.00 74.25 169 LEU A C 1
ATOM 1370 O O . LEU A 1 169 ? 17.219 -10.175 -2.459 1.00 74.25 169 LEU A O 1
ATOM 1374 N N . ARG A 1 170 ? 17.519 -12.372 -2.782 1.00 59.12 170 ARG A N 1
ATOM 1375 C CA . ARG A 1 170 ? 18.385 -12.587 -1.607 1.00 59.12 170 ARG A CA 1
ATOM 1376 C C . ARG A 1 170 ? 19.865 -12.337 -1.907 1.00 59.12 170 ARG A C 1
ATOM 1378 O O . ARG A 1 170 ? 20.679 -12.370 -0.988 1.00 59.12 170 ARG A O 1
ATOM 1385 N N . ALA A 1 171 ? 20.211 -12.102 -3.173 1.00 51.22 171 ALA A N 1
ATOM 1386 C CA . ALA A 1 171 ? 21.579 -12.002 -3.668 1.00 51.22 171 ALA A CA 1
ATOM 1387 C C . ALA A 1 171 ? 22.104 -10.555 -3.761 1.00 51.22 171 ALA A C 1
ATOM 1389 O O . ALA A 1 171 ? 23.061 -10.303 -4.493 1.00 51.22 171 ALA A O 1
ATOM 1390 N N . ASP A 1 172 ? 21.569 -9.625 -2.961 1.00 46.62 172 ASP A N 1
ATOM 1391 C CA . ASP A 1 172 ? 22.069 -8.242 -2.794 1.00 46.62 172 ASP A CA 1
ATOM 1392 C C . ASP A 1 172 ? 23.503 -8.156 -2.192 1.00 46.62 172 ASP A C 1
ATOM 1394 O O . ASP A 1 172 ? 23.942 -7.106 -1.731 1.00 46.62 172 ASP A O 1
ATOM 1398 N N . GLN A 1 173 ? 24.279 -9.248 -2.219 1.00 45.03 173 GLN A N 1
ATOM 1399 C CA . GLN A 1 173 ? 25.727 -9.256 -1.970 1.00 45.03 173 GLN A CA 1
ATOM 1400 C C . GLN A 1 173 ? 26.579 -9.430 -3.241 1.00 45.03 173 GLN A C 1
ATOM 1402 O O . GLN A 1 173 ? 27.805 -9.459 -3.147 1.00 45.03 173 GLN A O 1
ATOM 1407 N N . SER A 1 174 ? 25.988 -9.530 -4.439 1.00 40.72 174 SER A N 1
ATOM 1408 C CA . SER A 1 174 ? 26.770 -9.551 -5.684 1.00 40.72 174 SER A CA 1
ATOM 1409 C C . SER A 1 174 ? 26.059 -8.796 -6.818 1.00 40.72 174 SER A C 1
ATOM 1411 O O . SER A 1 174 ? 25.267 -9.389 -7.552 1.00 40.72 174 SER A O 1
ATOM 1413 N N . PRO A 1 175 ? 26.360 -7.492 -6.999 1.00 46.16 175 PRO A N 1
ATOM 1414 C CA . PRO A 1 175 ? 25.780 -6.631 -8.040 1.00 46.16 175 PRO A CA 1
ATOM 1415 C C . PRO A 1 175 ? 25.984 -7.112 -9.489 1.00 46.16 175 PRO A C 1
ATOM 1417 O O . PRO A 1 175 ? 25.462 -6.502 -10.414 1.00 46.16 175 PRO A O 1
ATOM 1420 N N . SER A 1 176 ? 26.758 -8.176 -9.712 1.00 48.88 176 SER A N 1
ATOM 1421 C CA . SER A 1 176 ? 27.208 -8.635 -11.027 1.00 48.88 176 SER A CA 1
ATOM 1422 C C . SER A 1 176 ? 26.376 -9.763 -11.647 1.00 48.88 176 SER A C 1
ATOM 1424 O O . SER A 1 176 ? 26.630 -10.117 -12.795 1.00 48.88 176 SER A O 1
ATOM 1426 N N . ARG A 1 177 ? 25.408 -10.362 -10.933 1.00 50.00 177 ARG A N 1
ATOM 1427 C CA . ARG A 1 177 ? 24.702 -11.560 -11.443 1.00 50.00 177 ARG A CA 1
ATOM 1428 C C . ARG A 1 177 ? 23.426 -11.286 -12.233 1.00 50.00 177 ARG A C 1
ATOM 1430 O O . ARG A 1 177 ? 23.081 -12.102 -13.083 1.00 50.00 177 ARG A O 1
ATOM 1437 N N . THR A 1 178 ? 22.728 -10.180 -11.989 1.00 55.16 178 THR A N 1
ATOM 1438 C CA . THR A 1 178 ? 21.440 -9.915 -12.649 1.00 55.16 178 THR A CA 1
ATOM 1439 C C . THR A 1 178 ? 21.215 -8.434 -12.893 1.00 55.16 178 THR A C 1
ATOM 1441 O O . THR A 1 178 ? 21.142 -7.654 -11.948 1.00 55.16 178 THR A O 1
ATOM 1444 N N . ASN A 1 179 ? 21.030 -8.074 -14.166 1.00 66.06 179 ASN A N 1
ATOM 1445 C CA . ASN A 1 179 ? 20.762 -6.700 -14.592 1.00 66.06 179 ASN A CA 1
ATOM 1446 C C . ASN A 1 179 ? 19.288 -6.278 -14.444 1.00 66.06 179 ASN A C 1
ATOM 1448 O O . ASN A 1 179 ? 18.924 -5.140 -14.719 1.00 66.06 179 ASN A O 1
ATOM 1452 N N . ALA A 1 180 ? 18.412 -7.197 -14.036 1.00 73.19 180 ALA A N 1
ATOM 1453 C CA . ALA A 1 180 ? 16.989 -6.930 -13.881 1.00 73.19 180 ALA A CA 1
ATOM 1454 C C . ALA A 1 180 ? 16.687 -6.192 -12.566 1.00 73.19 180 ALA A C 1
ATOM 1456 O O . ALA A 1 180 ? 17.386 -6.347 -11.562 1.00 73.19 180 ALA A O 1
ATOM 1457 N N . LEU A 1 181 ? 15.595 -5.422 -12.550 1.00 81.12 181 LEU A N 1
ATOM 1458 C CA . LEU A 1 181 ? 15.056 -4.845 -11.317 1.00 81.12 181 LEU A CA 1
ATOM 1459 C C . LEU A 1 181 ? 14.701 -5.962 -10.308 1.00 81.12 181 LEU A C 1
ATOM 1461 O O . LEU A 1 181 ? 13.888 -6.832 -10.626 1.00 81.12 181 LEU A O 1
ATOM 1465 N N . PRO A 1 182 ? 15.250 -5.942 -9.080 1.00 80.69 182 PRO A N 1
ATOM 1466 C CA . PRO A 1 182 ? 15.179 -7.063 -8.143 1.00 80.69 182 PRO A CA 1
ATOM 1467 C C . PRO A 1 182 ? 13.756 -7.336 -7.657 1.00 80.69 182 PRO A C 1
ATOM 1469 O O . PRO A 1 182 ? 13.379 -8.485 -7.468 1.00 80.69 182 PRO A O 1
ATOM 1472 N N . TRP A 1 183 ? 12.919 -6.307 -7.515 1.00 86.25 183 TRP A N 1
ATOM 1473 C CA . TRP A 1 183 ? 11.539 -6.454 -7.041 1.00 86.25 183 TRP A CA 1
ATOM 1474 C C . TRP A 1 183 ? 10.522 -6.691 -8.168 1.00 86.25 183 TRP A C 1
ATOM 1476 O O . TRP A 1 183 ? 9.320 -6.539 -7.945 1.00 86.25 183 TRP A O 1
ATOM 1486 N N . VAL A 1 184 ? 10.985 -7.064 -9.368 1.00 89.00 184 VAL A N 1
ATOM 1487 C CA . VAL A 1 184 ? 10.143 -7.307 -10.547 1.00 89.00 184 VAL A CA 1
ATOM 1488 C C . VAL A 1 184 ? 10.251 -8.766 -10.994 1.00 89.00 184 VAL A C 1
ATOM 1490 O O . VAL A 1 184 ? 11.255 -9.184 -11.564 1.00 89.00 184 VAL A O 1
ATOM 1493 N N . LEU A 1 185 ? 9.175 -9.530 -10.796 1.00 90.56 185 LEU A N 1
ATOM 1494 C CA . LEU A 1 185 ? 9.010 -10.856 -11.391 1.00 90.56 185 LEU A CA 1
ATOM 1495 C C . LEU A 1 185 ? 8.464 -10.710 -12.817 1.00 90.56 185 LEU A C 1
ATOM 1497 O O . LEU A 1 185 ? 7.344 -10.236 -13.012 1.00 90.56 185 LEU A O 1
ATOM 1501 N N . ARG A 1 186 ? 9.241 -11.139 -13.816 1.00 88.31 186 ARG A N 1
ATOM 1502 C CA . ARG A 1 186 ? 8.819 -11.140 -15.224 1.00 88.31 186 ARG A CA 1
ATOM 1503 C C . ARG A 1 186 ? 8.168 -12.473 -15.572 1.00 88.31 186 ARG A C 1
ATOM 1505 O O . ARG A 1 186 ? 8.743 -13.528 -15.332 1.00 88.31 186 ARG A O 1
ATOM 1512 N N . ILE A 1 187 ? 6.979 -12.413 -16.164 1.00 89.75 187 ILE A N 1
ATOM 1513 C CA . ILE A 1 187 ? 6.237 -13.588 -16.625 1.00 89.75 187 ILE A CA 1
ATOM 1514 C C . ILE A 1 187 ? 6.014 -13.413 -18.130 1.00 89.75 187 ILE A C 1
ATOM 1516 O O . ILE A 1 187 ? 5.217 -12.553 -18.512 1.00 89.75 187 ILE A O 1
ATOM 1520 N N . PRO A 1 188 ? 6.720 -14.163 -18.995 1.00 87.94 188 PRO A N 1
ATOM 1521 C CA . PRO A 1 188 ? 6.494 -14.090 -20.428 1.00 87.94 188 PRO A CA 1
ATOM 1522 C C . PRO A 1 188 ? 5.116 -14.666 -20.763 1.00 87.94 188 PRO A C 1
ATOM 1524 O O . PRO A 1 188 ? 4.747 -15.750 -20.310 1.00 87.94 188 PRO A O 1
ATOM 1527 N N . LEU A 1 189 ? 4.367 -13.920 -21.569 1.00 85.38 189 LEU A N 1
ATOM 1528 C CA . LEU A 1 189 ? 3.015 -14.254 -22.001 1.00 85.38 189 LEU A CA 1
ATOM 1529 C C . LEU A 1 189 ? 3.018 -14.426 -23.528 1.00 85.38 189 LEU A C 1
ATOM 1531 O O . LEU A 1 189 ? 2.789 -13.455 -24.251 1.00 85.38 189 LEU A O 1
ATOM 1535 N N . PRO A 1 190 ? 3.358 -15.622 -24.041 1.00 82.75 190 PRO A N 1
ATOM 1536 C CA . PRO A 1 190 ? 3.416 -15.861 -25.477 1.00 82.75 190 PRO A CA 1
ATOM 1537 C C . PRO A 1 190 ? 2.011 -15.818 -26.082 1.00 82.75 190 PRO A C 1
ATOM 1539 O O . PRO A 1 190 ? 1.097 -16.474 -25.591 1.00 82.75 190 PRO A O 1
ATOM 1542 N N . HIS A 1 191 ? 1.854 -15.089 -27.189 1.00 80.31 191 HIS A N 1
ATOM 1543 C CA . HIS A 1 191 ? 0.566 -14.895 -27.866 1.00 80.31 191 HIS A CA 1
ATOM 1544 C C . HIS A 1 191 ? -0.173 -16.205 -28.176 1.00 80.31 191 HIS A C 1
ATOM 1546 O O . HIS A 1 191 ? -1.390 -16.249 -28.056 1.00 80.31 191 HIS A O 1
ATOM 1552 N N . GLY A 1 192 ? 0.554 -17.276 -28.513 1.00 79.44 192 GLY A N 1
ATOM 1553 C CA . GLY A 1 192 ? -0.030 -18.587 -28.818 1.00 79.44 192 GLY A CA 1
ATOM 1554 C C . GLY A 1 192 ? -0.612 -19.345 -27.618 1.00 79.44 192 GLY A C 1
ATOM 1555 O O . GLY A 1 192 ? -1.287 -20.345 -27.820 1.00 79.44 192 GLY A O 1
ATOM 1556 N N . GLU A 1 193 ? -0.362 -18.892 -26.387 1.00 78.56 193 GLU A N 1
ATOM 1557 C CA . GLU A 1 193 ? -0.934 -19.472 -25.161 1.00 78.56 193 GLU A CA 1
ATOM 1558 C C . GLU A 1 193 ? -1.962 -18.541 -24.494 1.00 78.56 193 GLU A C 1
ATOM 1560 O O . GLU A 1 193 ? -2.504 -18.866 -23.435 1.00 78.56 193 GLU A O 1
ATOM 1565 N N . LEU A 1 194 ? -2.201 -17.356 -25.065 1.00 79.25 194 LEU A N 1
ATOM 1566 C CA . LEU A 1 194 ? -3.140 -16.384 -24.521 1.00 79.25 194 LEU A CA 1
ATOM 1567 C C . LEU A 1 194 ? -4.532 -16.627 -25.092 1.00 79.25 194 LEU A C 1
ATOM 1569 O O . LEU A 1 194 ? -4.862 -16.162 -26.181 1.00 79.25 194 LEU A O 1
ATOM 1573 N N . ASP A 1 195 ? -5.373 -17.293 -24.310 1.00 77.31 195 ASP A N 1
ATOM 1574 C CA . ASP A 1 195 ? -6.791 -17.393 -24.624 1.00 77.31 195 ASP A CA 1
ATOM 1575 C C . ASP A 1 195 ? -7.508 -16.080 -24.303 1.00 77.31 195 ASP A C 1
ATOM 1577 O O . ASP A 1 195 ? -7.387 -15.506 -23.212 1.00 77.31 195 ASP A O 1
ATOM 1581 N N . GLN A 1 196 ? -8.313 -15.607 -25.252 1.00 72.19 196 GLN A N 1
ATOM 1582 C CA . GLN A 1 196 ? -9.210 -14.492 -25.001 1.00 72.19 196 GLN A CA 1
ATOM 1583 C C . GLN A 1 196 ? -10.319 -14.965 -24.056 1.00 72.19 196 GLN A C 1
ATOM 1585 O O . GLN A 1 196 ? -11.236 -15.682 -24.455 1.00 72.19 196 GLN A O 1
ATOM 1590 N N . LEU A 1 197 ? -10.242 -14.559 -22.787 1.00 68.25 197 LEU A N 1
ATOM 1591 C CA . LEU A 1 197 ? -11.284 -14.865 -21.809 1.00 68.25 197 LEU A CA 1
ATOM 1592 C C . LEU A 1 197 ? -12.637 -14.334 -22.294 1.00 68.25 197 LEU A C 1
ATOM 1594 O O . LEU A 1 197 ? -12.820 -13.119 -22.446 1.00 68.25 197 LEU A O 1
ATOM 1598 N N . ARG A 1 198 ? -13.611 -15.237 -22.477 1.00 68.69 198 ARG A N 1
ATOM 1599 C CA . ARG A 1 198 ? -15.004 -14.851 -22.724 1.00 68.69 198 ARG A CA 1
ATOM 1600 C C . ARG A 1 198 ? -15.485 -13.986 -21.570 1.00 68.69 198 ARG A C 1
ATOM 1602 O O . ARG A 1 198 ? -15.248 -14.287 -20.405 1.00 68.69 198 ARG A O 1
ATOM 1609 N N . GLN A 1 199 ? -16.253 -12.950 -21.887 1.00 64.12 199 GLN A N 1
ATOM 1610 C CA . GLN A 1 199 ? -16.842 -12.041 -20.899 1.00 64.12 199 GLN A CA 1
ATOM 1611 C C . GLN A 1 199 ? -17.682 -12.773 -19.827 1.00 64.12 199 GLN A C 1
ATOM 1613 O O . GLN A 1 199 ? -17.801 -12.305 -18.699 1.00 64.12 199 GLN A O 1
ATOM 1618 N N . SER A 1 200 ? -18.218 -13.961 -20.143 1.00 63.09 200 SER A N 1
ATOM 1619 C CA . SER A 1 200 ? -18.926 -14.842 -19.201 1.00 63.09 200 SER A CA 1
ATOM 1620 C C . SER A 1 200 ? -18.037 -15.466 -18.120 1.00 63.09 200 SER A C 1
ATOM 1622 O O . SER A 1 200 ? -18.548 -15.810 -17.052 1.00 63.09 200 SER A O 1
ATOM 1624 N N . ASP A 1 201 ? -16.734 -15.579 -18.382 1.00 63.56 201 ASP A N 1
ATOM 1625 C CA . ASP A 1 201 ? -15.730 -16.185 -17.499 1.00 63.56 201 ASP A CA 1
ATOM 1626 C C . ASP A 1 201 ? -15.056 -15.136 -16.605 1.00 63.56 201 ASP A C 1
ATOM 1628 O O . ASP A 1 201 ? -14.326 -15.471 -15.677 1.00 63.56 201 ASP A O 1
ATOM 1632 N N . TRP A 1 202 ? -15.389 -13.853 -16.794 1.00 62.25 202 TRP A N 1
ATOM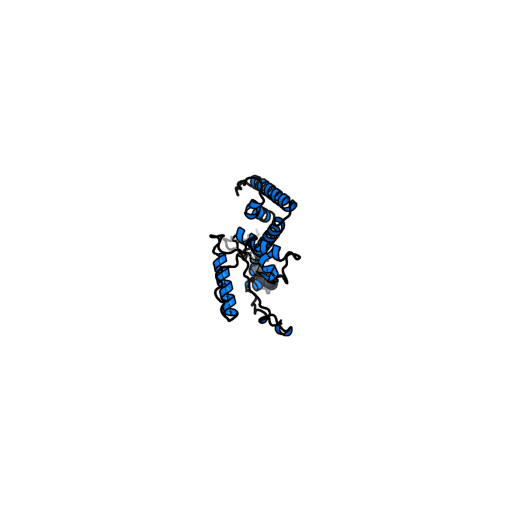 1633 C CA . TRP A 1 202 ? -14.985 -12.745 -15.920 1.00 62.25 202 TRP A CA 1
ATOM 1634 C C . TRP A 1 202 ? -15.636 -12.811 -14.537 1.00 62.25 202 TRP A C 1
ATOM 1636 O O . TRP A 1 202 ? -15.469 -11.894 -13.730 1.00 62.25 202 TRP A O 1
ATOM 1646 N N . ARG A 1 203 ? -16.412 -13.866 -14.250 1.00 58.06 203 ARG A N 1
ATOM 1647 C CA . ARG A 1 203 ? -17.024 -14.082 -12.943 1.00 58.06 203 ARG A CA 1
ATOM 1648 C C . ARG A 1 203 ? -15.920 -14.041 -11.905 1.00 58.06 203 ARG A C 1
ATOM 1650 O O . ARG A 1 203 ? -15.146 -14.982 -11.757 1.00 58.06 203 ARG A O 1
ATOM 1657 N N . CYS A 1 204 ? -15.872 -12.925 -11.180 1.00 58.84 204 CYS A N 1
ATOM 1658 C CA . CYS A 1 204 ? -14.988 -12.759 -10.051 1.00 58.84 204 CYS A CA 1
ATOM 1659 C C . CYS A 1 204 ? -15.164 -13.991 -9.172 1.00 58.84 204 CYS A C 1
ATOM 1661 O O . CYS A 1 204 ? -16.264 -14.231 -8.663 1.00 58.84 204 CYS A O 1
ATOM 1663 N N . VAL A 1 205 ? -14.097 -14.771 -8.992 1.00 58.50 205 VAL A N 1
ATOM 1664 C CA . VAL A 1 205 ? -14.066 -15.775 -7.936 1.00 58.50 205 VAL A CA 1
ATOM 1665 C C . VAL A 1 205 ? -14.235 -14.975 -6.659 1.00 58.50 205 VAL A C 1
ATOM 1667 O O . VAL A 1 205 ? -13.309 -14.312 -6.187 1.00 58.50 205 VAL A O 1
ATOM 1670 N N . ARG A 1 206 ? -15.471 -14.928 -6.155 1.00 53.41 206 ARG A N 1
ATOM 1671 C CA . ARG A 1 206 ? -15.815 -14.199 -4.945 1.00 53.41 206 ARG A CA 1
ATOM 1672 C C . ARG A 1 206 ? -15.117 -14.967 -3.839 1.00 53.41 206 ARG A C 1
ATOM 1674 O O . ARG A 1 206 ? -15.652 -15.947 -3.330 1.00 53.41 206 ARG A O 1
ATOM 1681 N N . ALA A 1 207 ? -13.876 -14.579 -3.546 1.00 56.91 207 ALA A N 1
ATOM 1682 C CA . ALA A 1 207 ? -13.079 -15.200 -2.508 1.00 56.91 207 ALA A CA 1
ATOM 1683 C C . ALA A 1 207 ? -13.950 -15.196 -1.257 1.00 56.91 207 ALA A C 1
ATOM 1685 O O . ALA A 1 207 ? -14.322 -14.116 -0.788 1.00 56.91 207 ALA A O 1
ATOM 1686 N N . ARG A 1 208 ? -14.353 -16.388 -0.800 1.00 52.44 208 ARG A N 1
ATOM 1687 C CA . ARG A 1 208 ? -15.335 -16.589 0.269 1.00 52.44 208 ARG A CA 1
ATOM 1688 C C . ARG A 1 208 ? -14.740 -16.047 1.564 1.00 52.44 208 ARG A C 1
ATOM 1690 O O . ARG A 1 208 ? -14.139 -16.769 2.348 1.00 52.44 208 ARG A O 1
ATOM 1697 N N . HIS A 1 209 ? -14.817 -14.735 1.745 1.00 58.38 209 HIS A N 1
ATOM 1698 C CA . HIS A 1 209 ? -14.193 -14.054 2.859 1.00 58.38 209 HIS A CA 1
ATOM 1699 C C . HIS A 1 209 ? -15.216 -14.012 3.985 1.00 58.38 209 HIS A C 1
ATOM 1701 O O . HIS A 1 209 ? -16.162 -13.231 3.942 1.00 58.38 209 HIS A O 1
ATOM 1707 N N . ARG A 1 210 ? -15.020 -14.840 5.015 1.00 58.97 210 ARG A N 1
ATOM 1708 C CA . ARG A 1 210 ? -15.684 -14.605 6.301 1.00 58.97 210 ARG A CA 1
ATOM 1709 C C . ARG A 1 210 ? -15.118 -13.302 6.865 1.00 58.97 210 ARG A C 1
ATOM 1711 O O . ARG A 1 210 ? -13.890 -13.212 6.945 1.00 58.97 210 ARG A O 1
ATOM 1718 N N . PRO A 1 211 ? -15.927 -12.272 7.166 1.00 63.59 211 PRO A N 1
ATOM 1719 C CA . PRO A 1 211 ? -15.391 -11.066 7.784 1.00 63.59 211 PRO A CA 1
ATOM 1720 C C . PRO A 1 211 ? -14.633 -11.488 9.050 1.00 63.59 211 PRO A C 1
ATOM 1722 O O . PRO A 1 211 ? -15.146 -12.320 9.801 1.00 63.59 211 PRO A O 1
ATOM 1725 N N . PRO A 1 212 ? -13.397 -11.004 9.268 1.00 68.75 212 PRO A N 1
ATOM 1726 C CA . PRO A 1 212 ? -12.664 -11.374 10.470 1.00 68.75 212 PRO A CA 1
ATOM 1727 C C . PRO A 1 212 ? -13.484 -10.943 11.690 1.00 68.75 212 PRO A C 1
ATOM 1729 O O . PRO A 1 212 ? -14.162 -9.916 11.627 1.00 68.75 212 PRO A O 1
ATOM 1732 N N . VAL A 1 213 ? -13.412 -11.691 12.795 1.00 65.50 213 VAL A N 1
ATOM 1733 C CA . VAL A 1 213 ? -14.142 -11.376 14.042 1.00 65.50 213 VAL A CA 1
ATOM 1734 C C . VAL A 1 213 ? -13.896 -9.924 14.461 1.00 65.50 213 VAL A C 1
ATOM 1736 O O . VAL A 1 213 ? -14.833 -9.223 14.823 1.00 65.50 213 VAL A O 1
ATOM 1739 N N . ALA A 1 214 ? -12.675 -9.418 14.260 1.00 64.50 214 ALA A N 1
ATOM 1740 C CA . ALA A 1 214 ? -12.340 -8.013 14.463 1.00 64.50 214 ALA A CA 1
ATOM 1741 C C . ALA A 1 214 ? -13.233 -7.048 13.656 1.00 64.50 214 ALA A C 1
ATOM 1743 O O . ALA A 1 214 ? -13.683 -6.043 14.182 1.00 64.50 214 ALA A O 1
ATOM 1744 N N . ARG A 1 215 ? -13.575 -7.339 12.397 1.00 70.25 215 ARG A N 1
ATOM 1745 C CA . ARG A 1 215 ? -14.480 -6.476 11.617 1.00 70.25 215 ARG A CA 1
ATOM 1746 C C . ARG A 1 215 ? -15.907 -6.477 12.180 1.00 70.25 215 ARG A C 1
ATOM 1748 O O . ARG A 1 215 ? -16.577 -5.457 12.068 1.00 70.25 215 ARG A O 1
ATOM 1755 N N . VAL A 1 216 ? -16.350 -7.591 12.767 1.00 68.81 216 VAL A N 1
ATOM 1756 C CA . VAL A 1 216 ? -17.675 -7.717 13.396 1.00 68.81 216 VAL A CA 1
ATOM 1757 C C . VAL A 1 216 ? -17.699 -6.997 14.740 1.00 68.81 216 VAL A C 1
ATOM 1759 O O . VAL A 1 216 ? -18.554 -6.142 14.941 1.00 68.81 216 VAL A O 1
ATOM 1762 N N . VAL A 1 217 ? -16.734 -7.264 15.624 1.00 68.06 217 VAL A N 1
ATOM 1763 C CA . VAL A 1 217 ? -16.595 -6.598 16.934 1.00 68.06 217 VAL A CA 1
ATOM 1764 C C . VAL A 1 217 ? -16.462 -5.081 16.771 1.00 68.06 217 VAL A C 1
ATOM 1766 O O . VAL A 1 217 ? -17.065 -4.327 17.520 1.00 68.06 217 VAL A O 1
ATOM 1769 N N . TRP A 1 218 ? -15.765 -4.632 15.727 1.00 66.06 218 TRP A N 1
ATOM 1770 C CA . TRP A 1 218 ? -15.592 -3.215 15.389 1.00 66.06 218 TRP A CA 1
ATOM 1771 C C . TRP A 1 218 ? -16.594 -2.702 14.343 1.00 66.06 218 TRP A C 1
ATOM 1773 O O . TRP A 1 218 ? -16.300 -1.766 13.584 1.00 66.06 218 TRP A O 1
ATOM 1783 N N . SER A 1 219 ? -17.758 -3.345 14.245 1.00 73.12 219 SER A N 1
ATOM 1784 C CA . SER A 1 219 ? -18.895 -2.803 13.507 1.00 73.12 219 SER A CA 1
ATOM 1785 C C . SER A 1 219 ? -19.671 -1.833 14.402 1.00 73.12 219 SER A C 1
ATOM 1787 O O . SER A 1 219 ? -19.765 -2.042 15.610 1.00 73.12 219 SER A O 1
ATOM 1789 N N . VAL A 1 220 ? -20.249 -0.783 13.807 1.00 76.12 220 VAL A N 1
ATOM 1790 C CA . VAL A 1 220 ? -21.107 0.183 14.524 1.00 76.12 220 VAL A CA 1
ATOM 1791 C C . VAL A 1 220 ? -22.218 -0.541 15.292 1.00 76.12 220 VAL A C 1
ATOM 1793 O O . VAL A 1 220 ? -22.513 -0.186 16.425 1.00 76.12 220 VAL A O 1
ATOM 1796 N N . HIS A 1 221 ? -22.755 -1.622 14.726 1.00 78.00 221 HIS A N 1
ATOM 1797 C CA . HIS A 1 221 ? -23.789 -2.445 15.349 1.00 78.00 221 HIS A CA 1
ATOM 1798 C C . HIS A 1 221 ? -23.324 -3.118 16.644 1.00 78.00 221 HIS A C 1
ATOM 1800 O O . HIS A 1 221 ? -24.078 -3.147 17.606 1.00 78.00 221 HIS A O 1
ATOM 1806 N N . SER A 1 222 ? -22.086 -3.613 16.704 1.00 79.00 222 SER A N 1
ATOM 1807 C CA . SER A 1 222 ? -21.540 -4.225 17.924 1.00 79.00 222 SER A CA 1
ATOM 1808 C C . SER A 1 222 ? -21.299 -3.194 19.022 1.00 79.00 222 SER A C 1
ATOM 1810 O O . SER A 1 222 ? -21.574 -3.468 20.184 1.00 79.00 222 SER A O 1
ATOM 1812 N N . VAL A 1 223 ? -20.841 -1.990 18.660 1.00 83.62 223 VAL A N 1
ATOM 1813 C CA . VAL A 1 223 ? -20.694 -0.880 19.615 1.00 83.62 223 VAL A CA 1
ATOM 1814 C C . VAL A 1 223 ? -22.059 -0.453 20.150 1.00 83.62 223 VAL A C 1
ATOM 1816 O O . VAL A 1 223 ? -22.225 -0.339 21.360 1.00 83.62 223 VAL A O 1
ATOM 1819 N N . LEU A 1 224 ? -23.049 -0.283 19.269 1.00 88.00 224 LEU A N 1
ATOM 1820 C CA . LEU A 1 224 ? -24.422 0.039 19.660 1.00 88.00 224 LEU A CA 1
ATOM 1821 C C . LEU A 1 224 ? -25.034 -1.049 20.544 1.00 88.00 224 LEU A C 1
ATOM 1823 O O . LEU A 1 224 ? -25.685 -0.725 21.531 1.00 88.00 224 LEU A O 1
ATOM 1827 N N . LEU A 1 225 ? -24.789 -2.324 20.232 1.00 92.12 225 LEU A N 1
ATOM 1828 C CA . LEU A 1 225 ? -25.236 -3.450 21.046 1.00 92.12 225 LEU A CA 1
ATOM 1829 C C . LEU A 1 225 ? -24.623 -3.391 22.450 1.00 92.12 225 LEU A C 1
ATOM 1831 O O . LEU A 1 225 ? -25.355 -3.477 23.428 1.00 92.12 225 LEU A O 1
ATOM 1835 N N . VAL A 1 226 ? -23.303 -3.211 22.566 1.00 92.19 226 VAL A N 1
ATOM 1836 C CA . VAL A 1 226 ? -22.631 -3.088 23.871 1.00 92.19 226 VAL A CA 1
ATOM 1837 C C . VAL A 1 226 ? -23.181 -1.894 24.645 1.00 92.19 226 VAL A C 1
ATOM 1839 O O . VAL A 1 226 ? -23.481 -2.023 25.827 1.00 92.19 226 VAL A O 1
ATOM 1842 N N . PHE A 1 227 ? -23.379 -0.756 23.980 1.00 94.31 227 PHE A N 1
ATOM 1843 C CA . PHE A 1 227 ? -23.947 0.431 24.611 1.00 94.31 227 PHE A CA 1
ATOM 1844 C C . PHE A 1 227 ? -25.379 0.181 25.103 1.00 94.31 227 PHE A C 1
ATOM 1846 O O . PHE A 1 227 ? -25.710 0.529 26.232 1.00 94.31 227 PHE A O 1
ATOM 1853 N N . ALA A 1 228 ? -26.209 -0.495 24.306 1.00 95.81 228 ALA A N 1
ATOM 1854 C CA . ALA A 1 228 ? -27.562 -0.883 24.692 1.00 95.81 228 ALA A CA 1
ATOM 1855 C C . ALA A 1 228 ? -27.567 -1.863 25.877 1.00 95.81 228 ALA A C 1
ATOM 1857 O O . ALA A 1 228 ? -28.364 -1.701 26.800 1.00 95.81 228 ALA A O 1
ATOM 1858 N N . VAL A 1 229 ? -26.660 -2.844 25.898 1.00 96.06 229 VAL A N 1
ATOM 1859 C CA . VAL A 1 229 ? -26.509 -3.794 27.014 1.00 96.06 229 VAL A CA 1
ATOM 1860 C C . VAL A 1 229 ? -26.062 -3.078 28.290 1.00 96.06 229 VAL A C 1
ATOM 1862 O O . VAL A 1 229 ? -26.645 -3.293 29.346 1.00 96.06 229 VAL A O 1
ATOM 1865 N N . VAL A 1 230 ? -25.078 -2.181 28.206 1.00 94.94 230 VAL A N 1
ATOM 1866 C CA . VAL A 1 230 ? -24.606 -1.403 29.363 1.00 94.94 230 VAL A CA 1
ATOM 1867 C C . VAL A 1 230 ? -25.702 -0.474 29.888 1.00 94.94 230 VAL A C 1
ATOM 1869 O O . VAL A 1 230 ? -25.921 -0.415 31.095 1.00 94.94 230 VAL A O 1
ATOM 1872 N N . LEU A 1 231 ? -26.435 0.207 29.003 1.00 94.38 231 LEU A N 1
ATOM 1873 C CA . LEU A 1 231 ? -27.549 1.071 29.396 1.00 94.38 231 LEU A CA 1
ATOM 1874 C C . LEU A 1 231 ? -28.684 0.283 30.048 1.00 94.38 231 LEU A C 1
ATOM 1876 O O . LEU A 1 231 ? -29.190 0.689 31.089 1.00 94.38 231 LEU A O 1
ATOM 1880 N N . THR A 1 232 ? -29.082 -0.845 29.460 1.00 93.25 232 THR A N 1
ATOM 1881 C CA . THR A 1 232 ? -30.146 -1.684 30.028 1.00 93.25 232 THR A CA 1
ATOM 1882 C C . THR A 1 232 ? -29.738 -2.262 31.376 1.00 93.25 232 THR A C 1
ATOM 1884 O O . THR A 1 232 ? -30.525 -2.179 32.315 1.00 93.25 232 THR A O 1
ATOM 1887 N N . ALA A 1 233 ? -28.506 -2.756 31.515 1.00 92.12 233 ALA A N 1
ATOM 1888 C CA . ALA A 1 233 ? -27.974 -3.212 32.795 1.00 92.12 233 ALA A CA 1
ATOM 1889 C C . ALA A 1 233 ? -27.943 -2.082 33.838 1.00 92.12 233 ALA A C 1
ATOM 1891 O O . ALA A 1 233 ? -28.380 -2.289 34.966 1.00 92.12 233 ALA A O 1
ATOM 1892 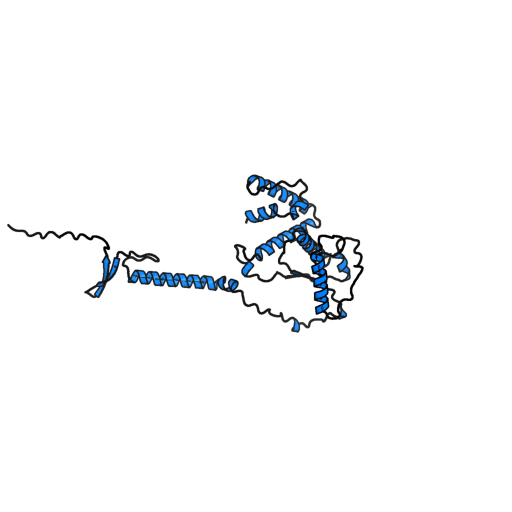N N . GLY A 1 234 ? -27.511 -0.877 33.453 1.00 89.31 234 GLY A N 1
ATOM 1893 C CA . GLY A 1 234 ? -27.523 0.300 34.324 1.00 89.31 234 GLY A CA 1
ATOM 1894 C C . GLY A 1 234 ? -28.933 0.689 34.775 1.00 89.31 234 GLY A C 1
ATOM 1895 O O . GLY A 1 234 ? -29.153 0.932 35.955 1.00 89.31 234 GLY A O 1
ATOM 1896 N N . VAL A 1 235 ? -29.916 0.675 33.868 1.00 89.75 235 VAL A N 1
ATOM 1897 C CA . VAL A 1 235 ? -31.324 0.962 34.198 1.00 89.75 235 VAL A CA 1
ATOM 1898 C C . VAL A 1 235 ? -31.917 -0.106 35.116 1.00 89.75 235 VAL A C 1
ATOM 1900 O O . VAL A 1 235 ? -32.641 0.228 36.052 1.00 89.75 235 VAL A O 1
ATOM 1903 N N . VAL A 1 236 ? -31.629 -1.386 34.865 1.00 91.19 236 VAL A N 1
ATOM 1904 C CA . VAL A 1 236 ? -32.081 -2.486 35.730 1.00 91.19 236 VAL A CA 1
ATOM 1905 C C . VAL A 1 236 ? -31.469 -2.349 37.119 1.00 91.19 236 VAL A C 1
ATOM 1907 O O . VAL A 1 236 ? -32.202 -2.411 38.100 1.00 91.19 236 VAL A O 1
ATOM 1910 N N . HIS A 1 237 ? -30.164 -2.089 37.206 1.00 90.00 237 HIS A N 1
ATOM 1911 C CA . HIS A 1 237 ? -29.475 -1.905 38.478 1.00 90.00 237 HIS A CA 1
ATOM 1912 C C . HIS A 1 237 ? -29.997 -0.685 39.248 1.00 90.00 237 HIS A C 1
ATOM 1914 O O . HIS A 1 237 ? -30.281 -0.791 40.435 1.00 90.00 237 HIS A O 1
ATOM 1920 N N . ALA A 1 238 ? -30.221 0.445 38.573 1.00 89.12 238 ALA A N 1
ATOM 1921 C CA . ALA A 1 238 ? -30.793 1.637 39.194 1.00 89.12 238 ALA A CA 1
ATOM 1922 C C . ALA A 1 238 ? -32.213 1.389 39.732 1.00 89.12 238 ALA A C 1
ATOM 1924 O O . ALA A 1 238 ? -32.549 1.851 40.818 1.00 89.12 238 ALA A O 1
ATOM 1925 N N . ARG A 1 239 ? -33.046 0.623 39.011 1.00 88.62 239 ARG A N 1
ATOM 1926 C CA . ARG A 1 239 ? -34.383 0.235 39.497 1.00 88.62 239 ARG A CA 1
ATOM 1927 C C . ARG A 1 239 ? -34.333 -0.732 40.670 1.00 88.62 239 ARG A C 1
ATOM 1929 O O . ARG A 1 239 ? -35.200 -0.667 41.533 1.00 88.62 239 ARG A O 1
ATOM 1936 N N . ASP A 1 240 ? -33.373 -1.645 40.677 1.00 89.00 240 ASP A N 1
ATOM 1937 C CA . ASP A 1 240 ? -33.177 -2.585 41.780 1.00 89.00 240 ASP A CA 1
ATOM 1938 C C . ASP A 1 240 ? -32.744 -1.850 43.058 1.00 89.00 240 ASP A C 1
ATOM 1940 O O . ASP A 1 240 ? -33.308 -2.057 44.135 1.00 89.00 240 ASP A O 1
ATOM 1944 N N . LEU A 1 241 ? -31.832 -0.884 42.905 1.00 88.69 241 LEU A N 1
ATOM 1945 C CA . LEU A 1 241 ? -31.425 0.015 43.979 1.00 88.69 241 LEU A CA 1
ATOM 1946 C C . LEU A 1 241 ? -32.588 0.883 44.468 1.00 88.69 241 LEU A C 1
ATOM 1948 O O . LEU A 1 241 ? -32.796 0.956 45.671 1.00 88.69 241 LEU A O 1
ATOM 1952 N N . ASP A 1 242 ? -33.381 1.484 43.577 1.00 87.62 242 ASP A N 1
ATOM 1953 C CA . ASP A 1 242 ? -34.550 2.286 43.972 1.00 87.62 242 ASP A CA 1
ATOM 1954 C C . ASP A 1 242 ? -35.650 1.439 44.628 1.00 87.62 242 ASP A C 1
ATOM 1956 O O . ASP A 1 242 ? -36.382 1.924 45.481 1.00 87.62 242 ASP A O 1
ATOM 1960 N N . ARG A 1 243 ? -35.785 0.151 44.302 1.00 86.81 243 ARG A N 1
ATOM 1961 C CA . ARG A 1 243 ? -36.723 -0.726 45.025 1.00 86.81 243 ARG A CA 1
ATOM 1962 C C . ARG A 1 243 ? -36.280 -1.016 46.453 1.00 86.81 243 ARG A C 1
ATOM 1964 O O . ARG A 1 243 ? -37.137 -1.181 47.315 1.00 86.81 243 ARG A O 1
ATOM 1971 N N . THR A 1 244 ? -34.974 -1.097 46.675 1.00 87.56 244 THR A N 1
ATOM 1972 C CA . THR A 1 244 ? -34.396 -1.540 47.947 1.00 87.56 244 THR A CA 1
ATOM 1973 C C . THR A 1 244 ? -34.112 -0.366 48.880 1.00 87.56 244 THR A C 1
ATOM 1975 O O . THR A 1 244 ? -34.399 -0.443 50.070 1.00 87.56 244 THR A O 1
ATOM 1978 N N . TYR A 1 245 ? -33.603 0.741 48.344 1.00 88.62 245 TYR A N 1
ATOM 1979 C CA . TYR A 1 245 ? -33.123 1.885 49.110 1.00 88.62 245 TYR A CA 1
ATOM 1980 C C . TYR A 1 245 ? -34.002 3.115 48.910 1.00 88.62 245 TYR A C 1
ATOM 1982 O O . TYR A 1 245 ? -34.643 3.297 47.875 1.00 88.62 245 TYR A O 1
ATOM 1990 N N . CYS A 1 246 ? -34.032 3.984 49.915 1.00 85.06 246 CYS A N 1
ATOM 1991 C CA . CYS A 1 246 ? -34.880 5.176 49.892 1.00 85.06 246 CYS A CA 1
ATOM 1992 C C . CYS A 1 246 ? -34.304 6.321 49.070 1.00 85.06 246 CYS A C 1
ATOM 1994 O O . CYS A 1 246 ? -35.066 7.086 48.480 1.00 85.06 246 CYS A O 1
ATOM 1996 N N . SER A 1 247 ? -32.977 6.415 48.995 1.00 83.44 247 SER A N 1
ATOM 1997 C CA . SER A 1 247 ? -32.303 7.326 48.079 1.00 83.44 247 SER A CA 1
ATOM 1998 C C . SER A 1 247 ? -31.332 6.552 47.186 1.00 83.44 247 SER A C 1
ATOM 2000 O O . SER A 1 247 ? -30.318 6.011 47.624 1.00 83.44 247 SER A O 1
ATOM 2002 N N . ALA A 1 248 ? -31.682 6.463 45.904 1.00 84.25 248 ALA A N 1
ATOM 2003 C CA . ALA A 1 248 ? -30.891 5.793 44.884 1.00 84.25 248 ALA A CA 1
ATOM 2004 C C . ALA A 1 248 ? -30.657 6.731 43.694 1.00 84.25 248 ALA A C 1
ATOM 2006 O O . ALA A 1 248 ? -31.565 7.409 43.215 1.00 84.25 248 ALA A O 1
ATOM 2007 N N . GLY A 1 249 ? -29.413 6.772 43.228 1.00 76.38 249 GLY A N 1
ATOM 2008 C CA . GLY A 1 249 ? -28.992 7.363 41.964 1.00 76.38 249 GLY A CA 1
ATOM 2009 C C . GLY A 1 249 ? -28.739 6.288 40.904 1.00 76.38 249 GLY A C 1
ATOM 2010 O O . GLY A 1 249 ? -28.962 5.099 41.116 1.00 76.38 249 GLY A O 1
ATOM 2011 N N . LEU A 1 250 ? -28.223 6.698 39.743 1.00 72.12 250 LEU A N 1
ATOM 2012 C CA . LEU A 1 250 ? -28.014 5.787 38.609 1.00 72.12 250 LEU A CA 1
ATOM 2013 C C . LEU A 1 250 ? -26.990 4.663 38.894 1.00 72.12 250 LEU A C 1
ATOM 2015 O O . LEU A 1 250 ? -27.053 3.608 38.273 1.00 72.12 250 LEU A O 1
ATOM 2019 N N . LEU A 1 251 ? -26.027 4.902 39.792 1.00 76.19 251 LEU A N 1
ATOM 2020 C CA . LEU A 1 251 ? -24.913 3.984 40.093 1.00 76.19 251 LEU A CA 1
ATOM 2021 C C . LEU A 1 251 ? -24.638 3.813 41.594 1.00 76.19 251 LEU A C 1
ATOM 2023 O O . LEU A 1 251 ? -23.768 3.034 41.977 1.00 76.19 251 LEU A O 1
ATOM 2027 N N . THR A 1 252 ? -25.325 4.568 42.446 1.00 82.12 252 THR A N 1
ATOM 2028 C CA . THR A 1 252 ? -25.077 4.616 43.890 1.00 82.12 252 THR A CA 1
ATOM 2029 C C . THR A 1 252 ? -26.405 4.643 44.627 1.00 82.12 252 THR A C 1
ATOM 2031 O O . THR A 1 252 ? -27.404 5.100 44.082 1.00 82.12 252 THR A O 1
ATOM 2034 N N . ALA A 1 253 ? -26.425 4.170 45.865 1.00 86.25 253 ALA A N 1
ATOM 2035 C CA . ALA A 1 253 ? -27.573 4.305 46.749 1.00 86.25 253 ALA A CA 1
ATOM 2036 C C . ALA A 1 253 ? -27.086 4.503 48.179 1.00 86.25 253 ALA A C 1
ATOM 2038 O O . ALA A 1 253 ? -26.003 4.025 48.533 1.00 86.25 253 ALA A O 1
ATOM 2039 N N . ASP A 1 254 ? -27.881 5.208 48.972 1.00 84.38 254 ASP A N 1
ATOM 2040 C CA . ASP A 1 254 ? -27.669 5.307 50.405 1.00 84.38 254 ASP A CA 1
ATOM 2041 C C . ASP A 1 254 ? -28.084 3.992 51.063 1.00 84.38 254 ASP A C 1
ATOM 2043 O O . ASP A 1 254 ? -29.261 3.629 51.091 1.00 84.38 254 ASP A O 1
ATOM 2047 N N . ARG A 1 255 ? -27.091 3.251 51.554 1.00 81.62 255 ARG A N 1
ATOM 2048 C CA . ARG A 1 255 ? -27.306 1.934 52.158 1.00 81.62 255 ARG A CA 1
ATOM 2049 C C . ARG A 1 255 ? -27.828 2.014 53.587 1.00 81.62 255 ARG A C 1
ATOM 2051 O O . ARG A 1 255 ? -28.243 0.983 54.109 1.00 81.62 255 ARG A O 1
ATOM 2058 N N . ASP A 1 256 ? -27.864 3.211 54.167 1.00 82.69 256 ASP A N 1
ATOM 2059 C CA . ASP A 1 256 ? -28.353 3.435 55.524 1.00 82.69 256 ASP A CA 1
ATOM 2060 C C . ASP A 1 256 ? -29.879 3.627 55.555 1.00 82.69 256 ASP A C 1
ATOM 2062 O O . ASP A 1 256 ? -30.455 3.807 56.625 1.00 82.69 256 ASP A O 1
ATOM 2066 N N . THR A 1 257 ? -30.567 3.565 54.404 1.00 83.62 257 THR A N 1
ATOM 2067 C CA . THR A 1 257 ? -32.029 3.705 54.316 1.00 83.62 257 THR A CA 1
ATOM 2068 C C . THR A 1 257 ? -32.665 2.642 53.415 1.00 83.62 257 THR A C 1
ATOM 2070 O O . THR A 1 257 ? -32.414 2.602 52.215 1.00 83.62 257 THR A O 1
ATOM 2073 N N . GLU A 1 258 ? -33.536 1.793 53.966 1.00 88.56 258 GLU A N 1
ATOM 2074 C CA . GLU A 1 258 ? -34.179 0.679 53.248 1.00 88.56 258 GLU A CA 1
ATOM 2075 C C . GLU A 1 258 ? -35.702 0.876 53.144 1.00 88.56 258 GLU A C 1
ATOM 2077 O O . GLU A 1 258 ? -36.352 1.325 54.092 1.00 88.56 258 GLU A O 1
ATOM 2082 N N . LYS A 1 259 ? -36.293 0.520 51.996 1.00 87.81 259 LYS A N 1
ATOM 2083 C CA . LYS A 1 259 ? -37.750 0.516 51.794 1.00 87.81 259 LYS A CA 1
ATOM 2084 C C . LYS A 1 259 ? -38.352 -0.763 52.384 1.00 87.81 259 LYS A C 1
ATOM 2086 O O . LYS A 1 259 ? -38.017 -1.870 51.965 1.00 87.81 259 LYS A O 1
ATOM 2091 N N . ARG A 1 260 ? -39.281 -0.628 53.334 1.00 85.88 260 ARG A N 1
ATOM 2092 C CA . ARG A 1 260 ? -39.973 -1.748 53.995 1.00 85.88 260 ARG A CA 1
ATOM 2093 C C . ARG A 1 260 ? -41.495 -1.626 53.865 1.00 85.88 260 ARG A C 1
ATOM 2095 O O . ARG A 1 260 ? -42.013 -0.517 53.754 1.00 85.88 260 ARG A O 1
ATOM 2102 N N . PRO A 1 261 ? -42.235 -2.747 53.827 1.00 85.31 261 PRO A N 1
ATOM 2103 C CA . PRO A 1 261 ? -43.693 -2.710 53.794 1.00 85.31 261 PRO A CA 1
ATOM 2104 C C . PRO A 1 261 ? -44.244 -2.188 55.127 1.00 85.31 261 PRO A C 1
ATOM 2106 O O . PRO A 1 261 ? -43.919 -2.729 56.183 1.00 85.31 261 PRO A O 1
ATOM 2109 N N . ALA A 1 262 ? -45.084 -1.156 55.066 1.00 82.38 262 ALA A N 1
ATOM 2110 C CA . ALA A 1 262 ? -45.685 -0.545 56.245 1.00 82.38 262 ALA A CA 1
ATOM 2111 C C . ALA A 1 262 ? -46.907 -1.356 56.736 1.00 82.38 262 ALA A C 1
ATOM 2113 O O . ALA A 1 262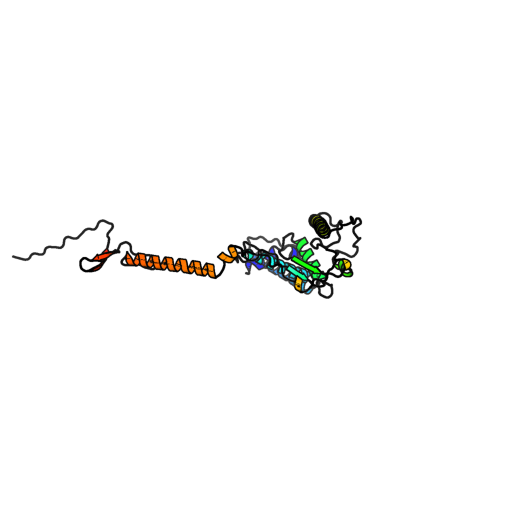 ? -47.667 -1.875 55.908 1.00 82.38 262 ALA A O 1
ATOM 2114 N N . PRO A 1 263 ? -47.182 -1.411 58.055 1.00 79.31 263 PRO A N 1
ATOM 2115 C CA . PRO A 1 263 ? -48.312 -2.163 58.620 1.00 79.31 263 PRO A CA 1
ATOM 2116 C C . PRO A 1 263 ? -49.699 -1.727 58.114 1.00 79.31 263 PRO A C 1
ATOM 2118 O O . PRO A 1 263 ? -50.640 -2.513 58.147 1.00 79.31 263 PRO A O 1
ATOM 2121 N N . GLY A 1 264 ? -49.832 -0.480 57.646 1.00 81.25 264 GLY A N 1
ATOM 2122 C CA . GLY A 1 264 ? -51.074 0.094 57.110 1.00 81.25 264 GLY A CA 1
ATOM 2123 C C . GLY A 1 264 ? -51.242 -0.021 55.590 1.00 81.25 264 GLY A C 1
ATOM 2124 O O . GLY A 1 264 ? -52.193 0.533 55.045 1.00 81.25 264 GLY A O 1
ATOM 2125 N N . GLY A 1 265 ? -50.330 -0.718 54.904 1.00 77.88 265 GLY A N 1
ATOM 2126 C CA . GLY A 1 265 ? -50.247 -0.738 53.445 1.00 77.88 265 GLY A CA 1
ATOM 2127 C C . GLY A 1 265 ? -49.378 0.400 52.895 1.00 77.88 265 GLY A C 1
ATOM 2128 O O . GLY A 1 265 ? -49.392 1.521 53.397 1.00 77.88 265 GLY A O 1
ATOM 2129 N N . GLY A 1 266 ? -48.598 0.095 51.855 1.00 81.44 266 GLY A N 1
ATOM 2130 C CA . GLY A 1 266 ? -47.588 0.991 51.281 1.00 81.44 266 GLY A CA 1
ATOM 2131 C C . GLY A 1 266 ? -46.155 0.624 51.683 1.00 81.44 266 GLY A C 1
ATOM 2132 O O . GLY A 1 266 ? -45.919 -0.363 52.380 1.00 81.44 266 GLY A O 1
ATOM 2133 N N . THR A 1 267 ? -45.189 1.405 51.205 1.00 85.56 267 THR A N 1
ATOM 2134 C CA . THR A 1 267 ? -43.761 1.272 51.539 1.00 85.56 267 THR A CA 1
ATOM 2135 C C . THR A 1 267 ? -43.309 2.461 52.372 1.00 85.56 267 THR A C 1
ATOM 2137 O O . THR A 1 267 ? -43.475 3.601 51.938 1.00 85.56 267 THR A O 1
ATOM 2140 N N . GLU A 1 268 ? -42.716 2.199 53.532 1.00 88.31 268 GLU A N 1
ATOM 2141 C CA . GLU A 1 268 ? -42.065 3.195 54.379 1.00 88.31 268 GLU A CA 1
ATOM 2142 C C . GLU A 1 268 ? -40.541 3.103 54.269 1.00 88.31 268 GLU A C 1
ATOM 2144 O O . GLU A 1 268 ? -39.982 2.075 53.884 1.00 88.31 268 GLU A O 1
ATOM 2149 N N . CYS A 1 269 ? -39.873 4.205 54.589 1.00 88.12 269 CYS A N 1
ATOM 2150 C CA . CYS A 1 269 ? -38.425 4.316 54.549 1.00 88.12 269 CYS A CA 1
ATOM 2151 C C . CYS A 1 269 ? -37.850 4.215 55.953 1.00 88.12 269 CYS A C 1
ATOM 2153 O O . CYS A 1 269 ? -38.113 5.076 56.791 1.00 88.12 269 CYS A O 1
ATOM 2155 N N . VAL A 1 270 ? -37.060 3.172 56.197 1.00 87.12 270 VAL A N 1
ATOM 2156 C CA . VAL A 1 270 ? -36.482 2.874 57.507 1.00 87.12 270 VAL A CA 1
ATOM 2157 C C . VAL A 1 270 ? -34.983 3.134 57.458 1.00 87.12 270 VAL A C 1
ATOM 2159 O O . VAL A 1 270 ? -34.269 2.550 56.645 1.00 87.12 270 VAL A O 1
ATOM 2162 N N . GLY A 1 271 ? -34.504 4.018 58.331 1.00 84.25 271 GLY A N 1
ATOM 2163 C CA . GLY A 1 271 ? -33.074 4.218 58.545 1.00 84.25 271 GLY A CA 1
ATOM 2164 C C . GLY A 1 271 ? -32.485 3.064 59.355 1.00 84.25 271 GLY A C 1
ATOM 2165 O O . GLY A 1 271 ? -32.988 2.754 60.435 1.00 84.25 271 GLY A O 1
ATOM 2166 N N . ILE A 1 272 ? -31.425 2.434 58.856 1.00 81.44 272 ILE A N 1
ATOM 2167 C CA . ILE A 1 272 ? -30.705 1.362 59.544 1.00 81.44 272 ILE A CA 1
ATOM 2168 C C . ILE A 1 272 ? -29.455 1.975 60.171 1.00 81.44 272 ILE A C 1
ATOM 2170 O O . ILE A 1 272 ? -28.492 2.297 59.485 1.00 81.44 272 ILE A O 1
ATOM 2174 N N . ALA A 1 273 ? -29.446 2.122 61.494 1.00 77.12 273 ALA A N 1
ATOM 2175 C CA . ALA A 1 273 ? -28.242 2.514 62.215 1.00 77.12 273 ALA A CA 1
ATOM 2176 C C . ALA A 1 273 ? -27.385 1.271 62.493 1.00 77.12 273 ALA A C 1
ATOM 2178 O O . ALA A 1 273 ? -27.657 0.522 63.428 1.00 77.12 273 ALA A O 1
ATOM 2179 N N . THR A 1 274 ? -26.338 1.035 61.701 1.00 67.94 274 THR A N 1
ATOM 2180 C CA . THR A 1 274 ? -25.404 -0.092 61.902 1.00 67.94 274 THR A CA 1
ATOM 2181 C C . THR A 1 274 ? -24.319 0.188 62.959 1.00 67.94 274 THR A C 1
ATOM 2183 O O . THR A 1 274 ? -23.214 -0.343 62.871 1.00 67.94 274 THR A O 1
ATOM 2186 N N . GLY A 1 275 ? -24.610 1.024 63.962 1.00 67.00 275 GLY A N 1
ATOM 2187 C CA . GLY A 1 275 ? -23.699 1.393 65.057 1.00 67.00 275 GLY A CA 1
ATOM 2188 C C . GLY A 1 275 ? -24.426 1.543 66.399 1.00 67.00 275 GLY A C 1
ATOM 2189 O O . GLY A 1 275 ? -25.621 1.273 66.485 1.00 67.00 275 GLY A O 1
ATOM 2190 N N . ASP A 1 276 ? -23.722 1.981 67.449 1.00 61.00 276 ASP A N 1
ATOM 2191 C CA . ASP A 1 276 ? -24.303 2.181 68.787 1.00 61.00 276 ASP A CA 1
ATOM 2192 C C . ASP A 1 276 ? -25.346 3.313 68.788 1.00 61.00 276 ASP A C 1
ATOM 2194 O O . ASP A 1 276 ? -25.034 4.493 68.966 1.00 61.00 276 ASP A O 1
ATOM 2198 N N . VAL A 1 277 ? -26.616 2.956 68.603 1.00 59.44 277 VAL A N 1
ATOM 2199 C CA . VAL A 1 277 ? -27.748 3.881 68.728 1.00 59.44 277 VAL A CA 1
ATOM 2200 C C . VAL A 1 277 ? -28.162 4.008 70.192 1.00 59.44 277 VAL A C 1
ATOM 2202 O O . VAL A 1 277 ? -28.684 3.074 70.800 1.00 59.44 277 VAL A O 1
ATOM 2205 N N . ARG A 1 278 ? -27.959 5.195 70.773 1.00 60.44 278 ARG A N 1
ATOM 2206 C CA . ARG A 1 278 ? -28.517 5.563 72.082 1.00 60.44 278 ARG A CA 1
ATOM 2207 C C . ARG A 1 278 ? -29.884 6.209 71.887 1.00 60.44 278 ARG A C 1
ATOM 2209 O O . ARG A 1 278 ? -29.973 7.350 71.443 1.00 60.44 278 ARG A O 1
ATOM 2216 N N . PHE A 1 279 ? -30.944 5.501 72.261 1.00 63.34 279 PHE A N 1
ATOM 2217 C CA . PHE A 1 279 ? -32.273 6.098 72.359 1.00 63.34 279 PHE A CA 1
ATOM 2218 C C . PHE A 1 279 ? -32.338 6.965 73.619 1.00 63.34 279 PHE A C 1
ATOM 2220 O O . PHE A 1 279 ? -32.214 6.466 74.738 1.00 63.34 279 PHE A O 1
ATOM 2227 N N . GLY A 1 280 ? -32.496 8.277 73.441 1.00 55.53 280 GLY A N 1
ATOM 2228 C CA . GLY A 1 280 ? -32.761 9.184 74.552 1.00 55.53 280 GLY A CA 1
ATOM 2229 C C . GLY A 1 280 ? -34.110 8.843 75.179 1.00 55.53 280 GLY A C 1
ATOM 2230 O O . GLY A 1 280 ? -35.131 8.868 74.493 1.00 55.53 280 GLY A O 1
ATOM 2231 N N . ALA A 1 281 ? -34.120 8.506 76.469 1.00 60.19 281 ALA A N 1
ATOM 2232 C CA . ALA A 1 281 ? -35.357 8.334 77.219 1.00 60.19 281 ALA A CA 1
ATOM 2233 C C . ALA A 1 281 ? -36.133 9.659 77.201 1.00 60.19 281 ALA A C 1
ATOM 2235 O O . ALA A 1 281 ? -35.670 10.673 77.724 1.00 60.19 281 ALA A O 1
ATOM 2236 N N . TYR A 1 282 ? -37.300 9.655 76.562 1.00 50.62 282 TYR A N 1
ATOM 2237 C CA . TYR A 1 282 ? -38.219 10.781 76.595 1.00 50.62 282 TYR A CA 1
ATOM 2238 C C . TYR A 1 282 ? -38.650 11.023 78.047 1.00 50.62 282 TYR A C 1
ATOM 2240 O O . TYR A 1 282 ? -39.027 10.103 78.774 1.00 50.62 282 TYR A O 1
ATOM 2248 N N . LEU A 1 283 ? -38.553 12.279 78.482 1.00 53.97 283 LEU A N 1
ATOM 2249 C CA . LEU A 1 283 ? -38.996 12.721 79.797 1.00 53.97 283 LEU A CA 1
ATOM 2250 C C . LEU A 1 283 ? -40.498 12.458 79.933 1.00 53.97 283 LEU A C 1
ATOM 2252 O O . LEU A 1 283 ? -41.315 13.105 79.277 1.00 53.97 283 LEU A O 1
ATOM 2256 N N . VAL A 1 284 ? -40.869 11.534 80.820 1.00 50.59 284 VAL A N 1
ATOM 2257 C CA . VAL A 1 284 ? -42.232 11.456 81.349 1.00 50.59 284 VAL A CA 1
ATOM 2258 C C . VAL A 1 284 ? -42.423 12.677 82.244 1.00 50.59 284 VAL A C 1
ATOM 2260 O O . VAL A 1 284 ? -42.144 12.657 83.440 1.00 50.59 284 VAL A O 1
ATOM 2263 N N . GLY A 1 285 ? -42.866 13.776 81.639 1.00 52.16 285 GLY A N 1
ATOM 2264 C CA . GLY A 1 285 ? -43.433 14.892 82.374 1.00 52.16 285 GLY A CA 1
ATOM 2265 C C . GLY A 1 285 ? -44.724 14.432 83.043 1.00 52.16 285 GLY A C 1
ATOM 2266 O O . GLY A 1 285 ? -45.690 14.085 82.364 1.00 52.16 285 GLY A O 1
ATOM 2267 N N . ARG A 1 286 ? -44.758 14.446 84.377 1.00 41.09 286 ARG A N 1
ATOM 2268 C CA . ARG A 1 286 ? -46.014 14.407 85.125 1.00 41.09 286 ARG A CA 1
ATOM 2269 C C . ARG A 1 286 ? -46.046 15.537 86.146 1.00 41.09 286 ARG A C 1
ATOM 2271 O O . ARG A 1 286 ? -45.273 15.571 87.094 1.00 41.09 286 ARG A O 1
ATOM 2278 N N . HIS A 1 287 ? -46.955 16.465 85.868 1.00 45.72 287 HIS A N 1
ATOM 2279 C CA . HIS A 1 287 ? -47.457 17.523 86.734 1.00 45.72 287 HIS A CA 1
ATOM 2280 C C . HIS A 1 287 ? -48.104 17.000 88.032 1.00 45.72 287 HIS A C 1
ATOM 2282 O O . HIS A 1 287 ? -48.793 15.980 88.000 1.00 45.72 287 HIS A O 1
ATOM 2288 N N . GLY A 1 288 ? -48.018 17.825 89.088 1.00 49.38 288 GLY A N 1
ATOM 2289 C CA . GLY A 1 288 ? -48.941 17.905 90.238 1.00 49.38 288 GLY A CA 1
ATOM 2290 C C . GLY A 1 288 ? -48.418 17.219 91.505 1.00 49.38 288 GLY A C 1
ATOM 2291 O O . GLY A 1 288 ? -48.145 16.028 91.460 1.00 49.38 288 GLY A O 1
ATOM 2292 N N . ARG A 1 289 ? -48.271 17.865 92.667 1.00 38.88 289 ARG A N 1
ATOM 2293 C CA . ARG A 1 289 ? -48.741 19.154 93.213 1.00 38.88 289 ARG A CA 1
ATOM 2294 C C . ARG A 1 289 ? -47.655 19.751 94.102 1.00 38.88 289 ARG A C 1
ATOM 2296 O O . ARG A 1 289 ? -46.927 18.943 94.715 1.00 38.88 289 ARG A O 1
#

Secondary structure (DSSP, 8-state):
-HHHHHHHHHH-GGGGGT--S--PPPPTT-HHHHHHHHHHHHHHHHHHHHH-TTHHHHHHHHHHHHHHHHHH-TTSTT-GGGT--S--EEEETT--TTTTHHHHHHHHHHHHHHH------EEEE---SGGGGGGBSSS--PPPS------SSHHHHHHHHHHHHHHHHT-TT-TTS--B-TT-------GGG-----GGG--------PPPHHHHHTSHHHHHHHHHHHHHHHHHHHHHHHHHBSSB-SS-B-TTEEEEE-TTSSEEEEE---S--------------

pLDDT: mean 73.29, std 14.97, range [38.88, 96.06]

Radius of gyration: 36.2 Å; chains: 1; bounding box: 78×50×122 Å

Sequence (289 aa):
MAAQESRWFLTTTFLQSAARRQSTSVRLLRPVRSWRAIAARAYDVSEAMREGGEFPLQLYVLALFEDLRDNHRRASWDLRGFKRTRPPVLFLRRATRENGGIELIRAVSDVRSRRSELDPLLIVASVAADDTALLDRGPDANPPAHRSTPPTRLPQRLRHWYDEWAGNLRADQSPSRTNALPWVLRIPLPHGELDQLRQSDWRCVRARHRPPVARVVWSVHSVLLVFAVVLTAGVVHARDLDRTYCSAGLLTADRDTEKRPAPGGGTECVGIATGDVRFGAYLVGRHGR

Foldseek 3Di:
DVVVLLVCLVPDPLLVVLQPDDDDDDDPPDVVSSVVSSVSSVVSLVVVVVVDDLSVLLVVLLVVQVVQCLCLPCPRPVNNVLQDPAQAEAEAEAQDVVVCSLSNVLSNLVNCVVPVDDGRYHYHYDYDPVCQCSQFADDDPDPQPDDDDQDPDPVSNVVVLVVVLVVQLVVVVDPPRGRGRSPDRDDDDDPVPDDDDDPVNPPPPPPPDDRPVSCVCPDPVVVVVVVVVVVVVLVVVQVVQVQFAVAGDSPDGDPQWGWDADPVGDTDIDGHDPDDDDDDDDDPDDDDD

Organism: NCBI:txid3074435